Protein AF-A0A9X2G9Y7-F1 (afdb_monomer)

Structure (mmCIF, N/CA/C/O backbone):
data_AF-A0A9X2G9Y7-F1
#
_entry.id   AF-A0A9X2G9Y7-F1
#
loop_
_atom_site.group_PDB
_atom_site.id
_atom_site.type_symbol
_atom_site.label_atom_id
_atom_site.label_alt_id
_atom_site.label_comp_id
_atom_site.label_asym_id
_atom_site.label_entity_id
_atom_site.label_seq_id
_atom_site.pdbx_PDB_ins_code
_atom_site.Cartn_x
_atom_site.Cartn_y
_atom_site.Cartn_z
_atom_site.occupancy
_atom_site.B_iso_or_equiv
_atom_site.auth_seq_id
_atom_site.auth_comp_id
_atom_site.auth_asym_id
_atom_site.auth_atom_id
_atom_site.pdbx_PDB_model_num
ATOM 1 N N . MET A 1 1 ? -3.952 19.490 15.718 1.00 58.50 1 MET A N 1
ATOM 2 C CA . MET A 1 1 ? -3.736 18.087 16.147 1.00 58.50 1 MET A CA 1
ATOM 3 C C . MET A 1 1 ? -4.994 17.452 16.736 1.00 58.50 1 MET A C 1
ATOM 5 O O . MET A 1 1 ? -5.438 16.466 16.172 1.00 58.50 1 MET A O 1
ATOM 9 N N . VAL A 1 2 ? -5.623 18.028 17.770 1.00 70.81 2 VAL A N 1
ATOM 10 C CA . VAL A 1 2 ? -6.856 17.481 18.392 1.00 70.81 2 VAL A CA 1
ATOM 11 C C . VAL A 1 2 ? -8.003 17.280 17.388 1.00 70.81 2 VAL A C 1
ATOM 13 O O . VAL A 1 2 ? -8.649 16.240 17.398 1.00 70.81 2 VAL A O 1
ATOM 16 N N . ALA A 1 3 ? -8.192 18.218 16.454 1.00 78.06 3 ALA A N 1
ATOM 17 C CA . ALA A 1 3 ? -9.214 18.102 15.413 1.00 78.06 3 ALA A CA 1
ATOM 18 C C . ALA A 1 3 ? -9.043 16.857 14.520 1.00 78.06 3 ALA A C 1
ATOM 20 O O . ALA A 1 3 ? -10.031 16.218 14.193 1.00 78.06 3 ALA A O 1
ATOM 21 N N . PHE A 1 4 ? -7.811 16.463 14.171 1.00 78.38 4 PHE A N 1
ATOM 22 C CA . PHE A 1 4 ? -7.578 15.282 13.327 1.00 78.38 4 PHE A CA 1
ATOM 23 C C . PHE A 1 4 ? -7.923 13.977 14.053 1.00 78.38 4 PHE A C 1
ATOM 25 O O . PHE A 1 4 ? -8.549 13.101 13.463 1.00 78.38 4 PHE A O 1
ATOM 32 N N . ALA A 1 5 ? -7.577 13.869 15.339 1.00 84.50 5 ALA A N 1
ATOM 33 C CA . ALA A 1 5 ? -7.929 12.707 16.153 1.00 84.50 5 ALA A CA 1
ATOM 34 C C . ALA A 1 5 ? -9.441 12.632 16.417 1.00 84.50 5 ALA A C 1
ATOM 36 O O . ALA A 1 5 ? -10.030 11.562 16.302 1.00 84.50 5 ALA A O 1
ATOM 37 N N . LEU A 1 6 ? -10.081 13.770 16.712 1.00 92.12 6 LEU A N 1
ATOM 38 C CA . LEU A 1 6 ? -11.530 13.836 16.911 1.00 92.12 6 LEU A CA 1
ATOM 39 C C . LEU A 1 6 ? -12.294 13.477 15.641 1.00 92.12 6 LEU A C 1
ATOM 41 O O . LEU A 1 6 ? -13.214 12.670 15.704 1.00 92.12 6 LEU A O 1
ATOM 45 N N . VAL A 1 7 ? -11.905 14.034 14.491 1.00 93.81 7 VAL A N 1
ATOM 46 C CA . VAL A 1 7 ? -12.540 13.706 13.209 1.00 93.81 7 VAL A CA 1
ATOM 47 C C . VAL A 1 7 ? -12.388 12.217 12.916 1.00 93.81 7 VAL A C 1
ATOM 49 O O . VAL A 1 7 ? -13.385 11.574 12.607 1.00 93.81 7 VAL A O 1
ATOM 52 N N . ALA A 1 8 ? -11.194 11.640 13.083 1.00 89.75 8 ALA A N 1
ATOM 53 C CA . ALA A 1 8 ? -10.987 10.207 12.884 1.00 89.75 8 ALA A CA 1
ATOM 54 C C . ALA A 1 8 ? -11.838 9.353 13.840 1.00 89.75 8 ALA A C 1
ATOM 56 O O . ALA A 1 8 ? -12.471 8.401 13.395 1.00 89.75 8 ALA A O 1
ATOM 57 N N . ALA A 1 9 ? -11.915 9.712 15.125 1.00 91.56 9 ALA A N 1
ATOM 58 C CA . ALA A 1 9 ? -12.734 9.001 16.107 1.00 91.56 9 ALA A CA 1
ATOM 59 C C . ALA A 1 9 ? -14.235 9.090 15.788 1.00 91.56 9 ALA A C 1
ATOM 61 O O . ALA A 1 9 ? -14.939 8.084 15.849 1.00 91.56 9 ALA A O 1
ATOM 62 N N . VAL A 1 10 ? -14.722 10.271 15.400 1.00 94.38 10 VAL A N 1
ATOM 63 C CA . VAL A 1 10 ? -16.121 10.473 14.999 1.00 94.38 10 VAL A CA 1
ATOM 64 C C . VAL A 1 10 ? -16.431 9.679 13.735 1.00 94.38 10 VAL A C 1
ATOM 66 O O . VAL A 1 10 ? -17.408 8.939 13.716 1.00 94.38 10 VAL A O 1
ATOM 69 N N . VAL A 1 11 ? -15.586 9.770 12.704 1.00 96.00 11 VAL A N 1
ATOM 70 C CA . VAL A 1 11 ? -15.746 8.998 11.462 1.00 96.00 11 VAL A CA 1
ATOM 71 C C . VAL A 1 11 ? -15.711 7.498 11.747 1.00 96.00 11 VAL A C 1
ATOM 73 O O . VAL A 1 11 ? -16.542 6.765 11.214 1.00 96.00 11 VAL A O 1
ATOM 76 N N . TYR A 1 12 ? -14.815 7.045 12.628 1.00 94.25 12 TYR A N 1
ATOM 77 C CA . TYR A 1 12 ? -14.764 5.654 13.059 1.00 94.25 12 TYR A CA 1
ATOM 78 C C . TYR A 1 12 ? -16.095 5.235 13.678 1.00 94.25 12 TYR A C 1
ATOM 80 O O . TYR A 1 12 ? -16.731 4.326 13.159 1.00 94.25 12 TYR A O 1
ATOM 88 N N . VAL A 1 13 ? -16.583 5.933 14.706 1.00 93.00 13 VAL A N 1
ATOM 89 C CA . VAL A 1 13 ? -17.863 5.599 15.356 1.00 93.00 13 VAL A CA 1
ATOM 90 C C . VAL A 1 13 ? -19.042 5.657 14.374 1.00 93.00 13 VAL A C 1
ATOM 92 O O . VAL A 1 13 ? -19.894 4.770 14.395 1.00 93.00 13 VAL A O 1
ATOM 95 N N . LEU A 1 14 ? -19.077 6.639 13.469 1.00 95.38 14 LEU A N 1
ATOM 96 C CA . LEU A 1 14 ? -20.112 6.742 12.433 1.00 95.38 14 LEU A CA 1
ATOM 97 C C . LEU A 1 14 ? -20.048 5.596 11.412 1.00 95.38 14 LEU A C 1
ATOM 99 O O . LEU A 1 14 ? -21.082 5.151 10.922 1.00 95.38 14 LEU A O 1
ATOM 103 N N . SER A 1 15 ? -18.867 5.048 11.120 1.00 96.25 15 SER A N 1
ATOM 104 C CA . SER A 1 15 ? -18.767 3.856 10.264 1.00 96.25 15 SER A CA 1
ATOM 105 C C . SER A 1 15 ? -19.462 2.629 10.880 1.00 96.25 15 SER A C 1
ATOM 107 O O . SER A 1 15 ? -19.925 1.749 10.155 1.00 96.25 15 SER A O 1
ATOM 109 N N . TRP A 1 16 ? -19.641 2.611 12.208 1.00 95.56 16 TRP A N 1
ATOM 110 C CA . TRP A 1 16 ? -20.362 1.568 12.944 1.00 95.56 16 TRP A CA 1
ATOM 111 C C . TRP A 1 16 ? -21.870 1.815 13.051 1.00 95.56 16 TRP A C 1
ATOM 113 O O . TRP A 1 16 ? -22.575 0.986 13.631 1.00 95.56 16 TRP A O 1
ATOM 123 N N . THR A 1 17 ? -22.414 2.894 12.474 1.00 94.25 17 THR A N 1
ATOM 124 C CA . THR A 1 17 ? -23.858 3.183 12.532 1.00 94.25 17 THR A CA 1
ATOM 125 C C . THR A 1 17 ? -24.696 1.993 12.051 1.00 94.25 17 THR A C 1
ATOM 127 O O . THR A 1 17 ? -25.692 1.646 12.681 1.00 94.25 17 THR A O 1
ATOM 130 N N . GLY A 1 18 ? -24.256 1.284 11.008 1.00 93.75 18 GLY A N 1
ATOM 131 C CA . GLY A 1 18 ? -24.943 0.083 10.525 1.00 93.75 18 GLY A CA 1
ATOM 132 C C . GLY A 1 18 ? -25.004 -1.075 11.533 1.00 93.75 18 GLY A C 1
ATOM 133 O O . GLY A 1 18 ? -25.962 -1.843 11.485 1.00 93.75 18 GLY A O 1
ATOM 134 N N . TRP A 1 19 ? -24.021 -1.199 12.432 1.00 95.56 19 TRP A N 1
ATOM 135 C CA . TRP A 1 19 ? -23.998 -2.190 13.518 1.00 95.56 19 TRP A CA 1
ATOM 136 C C . TRP A 1 19 ? -24.850 -1.727 14.709 1.00 95.56 19 TRP A C 1
ATOM 138 O O . TRP A 1 19 ? -25.578 -2.521 15.300 1.00 95.56 19 TRP A O 1
ATOM 148 N N . PHE A 1 20 ? -24.830 -0.426 15.026 1.00 93.56 20 PHE A N 1
ATOM 149 C CA . PHE A 1 20 ? -25.661 0.146 16.093 1.00 93.56 20 PHE A CA 1
ATOM 150 C C . PHE A 1 20 ? -27.161 0.137 15.777 1.00 93.56 20 PHE A C 1
ATOM 152 O O . PHE A 1 20 ? -27.957 0.106 16.712 1.00 93.56 20 PHE A O 1
ATOM 159 N N . LEU A 1 21 ? -27.549 0.159 14.497 1.00 91.62 21 LEU A N 1
ATOM 160 C CA . LEU A 1 21 ? -28.951 0.210 14.059 1.00 91.62 21 LEU A CA 1
ATOM 161 C C . LEU A 1 21 ? -29.570 -1.156 13.724 1.00 91.62 21 LEU A C 1
ATOM 163 O O . LEU A 1 21 ? -30.767 -1.214 13.453 1.00 91.62 21 LEU A O 1
ATOM 167 N N . ARG A 1 22 ? -28.790 -2.244 13.705 1.00 91.69 22 ARG A N 1
ATOM 168 C CA . ARG A 1 22 ? -29.270 -3.572 13.289 1.00 91.69 22 ARG A CA 1
ATOM 169 C C . ARG A 1 22 ? -29.070 -4.623 14.372 1.00 91.69 22 ARG A C 1
ATOM 171 O O . ARG A 1 22 ? -28.066 -4.618 15.079 1.00 91.69 22 ARG A O 1
ATOM 178 N N . ALA A 1 23 ? -30.022 -5.551 14.456 1.00 93.38 23 ALA A N 1
ATOM 179 C CA . ALA A 1 23 ? -29.979 -6.658 15.406 1.00 93.38 23 ALA A CA 1
ATOM 180 C C . ALA A 1 23 ? -28.938 -7.726 15.035 1.00 93.38 23 ALA A C 1
ATOM 182 O O . ALA A 1 23 ? -28.358 -8.347 15.916 1.00 93.38 23 ALA A O 1
ATOM 183 N N . GLU A 1 24 ? -28.660 -7.886 13.741 1.00 92.38 24 GLU A N 1
ATOM 184 C CA . GLU A 1 24 ? -27.854 -8.985 13.186 1.00 92.38 24 GLU A CA 1
ATOM 185 C C . GLU A 1 24 ? -26.337 -8.746 13.233 1.00 92.38 24 GLU A C 1
ATOM 187 O O . GLU A 1 24 ? -25.554 -9.503 12.663 1.00 92.38 24 GLU A O 1
ATOM 192 N N . GLY A 1 25 ? -25.893 -7.669 13.884 1.00 91.50 25 GLY A N 1
ATOM 193 C CA . GLY A 1 25 ? -24.469 -7.401 14.038 1.00 91.50 25 GLY A CA 1
ATOM 194 C C . GLY A 1 25 ? -23.767 -8.529 14.800 1.00 91.50 25 GLY A C 1
ATOM 195 O O . GLY A 1 25 ? -24.262 -9.014 15.814 1.00 91.50 25 GLY A O 1
ATOM 196 N N . TRP A 1 26 ? -22.569 -8.916 14.361 1.00 93.38 26 TRP A N 1
ATOM 197 C CA . TRP A 1 26 ? -21.747 -9.850 15.131 1.00 93.38 26 TRP A CA 1
ATOM 198 C C . TRP A 1 26 ? -21.497 -9.321 16.551 1.00 93.38 26 TRP A C 1
ATOM 200 O O . TRP A 1 26 ? -21.216 -8.132 16.730 1.00 93.38 26 TRP A O 1
ATOM 210 N N . GLY A 1 27 ? -21.615 -10.190 17.560 1.00 92.19 27 GLY A N 1
ATOM 211 C CA . GLY A 1 27 ? -21.441 -9.823 18.971 1.00 92.19 27 GLY A CA 1
ATOM 212 C C . GLY A 1 27 ? -22.492 -8.841 19.508 1.00 92.19 27 GLY A C 1
ATOM 213 O O . GLY A 1 27 ? -22.285 -8.235 20.562 1.00 92.19 27 GLY A O 1
ATOM 214 N N . ARG A 1 28 ? -23.604 -8.638 18.788 1.00 92.75 28 ARG A N 1
ATOM 215 C CA . ARG A 1 28 ? -24.661 -7.701 19.168 1.00 92.75 28 ARG A CA 1
ATOM 216 C C . ARG A 1 28 ? -25.657 -8.358 20.122 1.00 92.75 28 ARG A C 1
ATOM 218 O O . ARG A 1 28 ? -26.347 -9.303 19.771 1.00 92.75 28 ARG A O 1
ATOM 225 N N . ASN A 1 29 ? -25.822 -7.769 21.303 1.00 92.25 29 ASN A N 1
ATOM 226 C CA . ASN A 1 29 ? -26.848 -8.178 22.268 1.00 92.25 29 ASN A CA 1
ATOM 227 C C . ASN A 1 29 ? -28.138 -7.357 22.090 1.00 92.25 29 ASN A C 1
ATOM 229 O O . ASN A 1 29 ? -28.545 -6.632 22.996 1.00 92.25 29 ASN A O 1
ATOM 233 N N . TRP A 1 30 ? -28.754 -7.401 20.903 1.00 92.81 30 TRP A N 1
ATOM 234 C CA . TRP A 1 30 ? -29.862 -6.497 20.552 1.00 92.81 30 TRP A CA 1
ATOM 235 C C . TRP A 1 30 ? -31.092 -6.651 21.451 1.00 92.81 30 TRP A C 1
ATOM 237 O O . TRP A 1 30 ? -31.631 -5.662 21.953 1.00 92.81 30 TRP A O 1
ATOM 247 N N . GLU A 1 31 ? -31.515 -7.895 21.678 1.00 93.31 31 GLU A N 1
ATOM 248 C CA . GLU A 1 31 ? -32.668 -8.201 22.526 1.00 93.31 31 GLU A CA 1
ATOM 249 C C . GLU A 1 31 ? -32.465 -7.649 23.931 1.00 93.31 31 GLU A C 1
ATOM 251 O O . GLU A 1 31 ? -33.337 -6.962 24.445 1.00 93.31 31 GLU A O 1
ATOM 256 N N . ARG A 1 32 ? -31.279 -7.855 24.517 1.00 93.56 32 ARG A N 1
ATOM 257 C CA . ARG A 1 32 ? -30.926 -7.270 25.811 1.00 93.56 32 ARG A CA 1
ATOM 258 C C . ARG A 1 32 ? -30.984 -5.750 25.750 1.00 93.56 32 ARG A C 1
ATOM 260 O O . ARG A 1 32 ? -31.717 -5.147 26.523 1.00 93.56 32 ARG A O 1
ATOM 267 N N . ALA A 1 33 ? -30.264 -5.127 24.820 1.00 93.25 33 ALA A N 1
ATOM 268 C CA . ALA A 1 33 ? -30.151 -3.673 24.740 1.00 93.25 33 ALA A CA 1
ATOM 269 C C . ALA A 1 33 ? -31.513 -2.959 24.623 1.00 93.25 33 ALA A C 1
ATOM 271 O O . ALA A 1 33 ? -31.655 -1.832 25.089 1.00 93.25 33 ALA A O 1
ATOM 272 N N . THR A 1 34 ? -32.530 -3.600 24.048 1.00 94.00 34 THR A N 1
ATOM 273 C CA . THR A 1 34 ? -33.864 -3.006 23.854 1.00 94.00 34 THR A CA 1
ATOM 274 C C . THR A 1 34 ? -34.844 -3.224 25.019 1.00 94.00 34 THR A C 1
ATOM 276 O O . THR A 1 34 ? -35.941 -2.671 24.992 1.00 94.00 34 THR A O 1
ATOM 279 N N . GLN A 1 35 ? -34.454 -3.939 26.083 1.00 95.19 35 GLN A N 1
ATOM 280 C CA . GLN A 1 35 ? -35.353 -4.313 27.191 1.00 95.19 35 GLN A CA 1
ATOM 281 C C . GLN A 1 35 ? -35.720 -3.184 28.166 1.00 95.19 35 GLN A C 1
ATOM 283 O O . GLN A 1 35 ? -36.765 -3.265 28.805 1.00 95.19 35 GLN A O 1
ATOM 288 N N . ALA A 1 36 ? -34.879 -2.157 28.334 1.00 88.94 36 ALA A N 1
ATOM 289 C CA . ALA A 1 36 ? -35.029 -1.189 29.434 1.00 88.94 36 ALA A CA 1
ATOM 290 C C . ALA A 1 36 ? -34.882 0.281 28.998 1.00 88.94 36 ALA A C 1
ATOM 292 O O . ALA A 1 36 ? -34.298 1.112 29.697 1.00 88.94 36 ALA A O 1
ATOM 293 N N . GLY A 1 37 ? -35.442 0.609 27.830 1.00 92.88 37 GLY A N 1
ATOM 294 C CA . GLY A 1 37 ? -35.547 1.979 27.326 1.00 92.88 37 GLY A CA 1
ATOM 295 C C . GLY A 1 37 ? -34.245 2.571 26.755 1.00 92.88 37 GLY A C 1
ATOM 296 O O . GLY A 1 37 ? -33.212 1.898 26.695 1.00 92.88 37 GLY A O 1
ATOM 297 N N . PRO A 1 38 ? -34.271 3.848 26.318 1.00 92.69 38 PRO A N 1
ATOM 298 C CA . PRO A 1 38 ? -33.195 4.434 25.510 1.00 92.69 38 PRO A CA 1
ATOM 299 C C . PRO A 1 38 ? -31.833 4.530 26.214 1.00 92.69 38 PRO A C 1
ATOM 301 O O . PRO A 1 38 ? -30.799 4.303 25.592 1.00 92.69 38 PRO A O 1
ATOM 304 N N . GLY A 1 39 ? -31.809 4.841 27.515 1.00 93.44 39 GLY A N 1
ATOM 305 C CA . GLY A 1 39 ? -30.557 4.943 28.275 1.00 93.44 39 GLY A CA 1
ATOM 306 C C . GLY A 1 39 ? -29.843 3.595 28.409 1.00 93.44 39 GLY A C 1
ATOM 307 O O . GLY A 1 39 ? -28.636 3.501 28.181 1.00 93.44 39 GLY A O 1
ATOM 308 N N . PHE A 1 40 ? -30.598 2.533 28.708 1.00 94.62 40 PHE A N 1
ATOM 309 C CA . PHE A 1 40 ? -30.057 1.177 28.776 1.00 94.62 40 PHE A CA 1
ATOM 310 C C . PHE A 1 40 ? -29.569 0.692 27.411 1.00 94.62 40 PHE A C 1
ATOM 312 O O . PHE A 1 40 ? -28.489 0.105 27.324 1.00 94.62 40 PHE A O 1
ATOM 319 N N . PHE A 1 41 ? -30.313 1.015 26.348 1.00 94.06 41 PHE A N 1
ATOM 320 C CA . PHE A 1 41 ? -29.910 0.712 24.980 1.00 94.06 41 PHE A CA 1
ATOM 321 C C . PHE A 1 41 ? -28.523 1.261 24.661 1.00 94.06 41 PHE A C 1
ATOM 323 O O . PHE A 1 41 ? -27.681 0.512 24.168 1.00 94.06 41 PHE A O 1
ATOM 330 N N . VAL A 1 42 ? -28.249 2.528 24.980 1.00 93.62 42 VAL A N 1
ATOM 331 C CA . VAL A 1 42 ? -26.934 3.134 24.720 1.00 93.62 42 VAL A CA 1
ATOM 332 C C . VAL A 1 42 ? -25.835 2.411 25.499 1.00 93.62 42 VAL A C 1
ATOM 334 O O . VAL A 1 42 ? -24.834 2.005 24.909 1.00 93.62 42 VAL A O 1
ATOM 337 N N . VAL A 1 43 ? -26.023 2.195 26.803 1.00 94.88 43 VAL A N 1
ATOM 338 C CA . VAL A 1 43 ? -24.994 1.586 27.663 1.00 94.88 43 VAL A CA 1
ATOM 339 C C . VAL A 1 43 ? -24.683 0.144 27.252 1.00 94.88 43 VAL A C 1
ATOM 341 O O . VAL A 1 43 ? -23.512 -0.217 27.122 1.00 94.88 43 VAL A O 1
ATOM 344 N N . ASP A 1 44 ? -25.700 -0.689 27.020 1.00 95.19 44 ASP A N 1
ATOM 345 C CA . ASP A 1 44 ? -25.481 -2.093 26.653 1.00 95.19 44 ASP A CA 1
ATOM 346 C C . ASP A 1 44 ? -24.947 -2.241 25.216 1.00 95.19 44 ASP A C 1
ATOM 348 O O . ASP A 1 44 ? -24.103 -3.100 24.938 1.00 95.19 44 ASP A O 1
ATOM 352 N N . SER A 1 45 ? -25.346 -1.341 24.308 1.00 95.00 45 SER A N 1
ATOM 353 C CA . SER A 1 45 ? -24.779 -1.277 22.953 1.00 95.00 45 SER A CA 1
ATOM 354 C C . SER A 1 45 ? -23.303 -0.884 22.971 1.00 95.00 45 SER A C 1
ATOM 356 O O . SER A 1 45 ? -22.507 -1.507 22.275 1.00 95.00 45 SER A O 1
ATOM 358 N N . LEU A 1 46 ? -22.904 0.085 23.802 1.00 94.75 46 LEU A N 1
ATOM 359 C CA . LEU A 1 46 ? -21.491 0.439 23.977 1.00 94.75 46 LEU A CA 1
ATOM 360 C C . LEU A 1 46 ? -20.690 -0.709 24.599 1.00 94.75 46 LEU A C 1
ATOM 362 O O . LEU A 1 46 ? -19.585 -0.994 24.144 1.00 94.75 46 LEU A O 1
ATOM 366 N N . ARG A 1 47 ? -21.245 -1.410 25.596 1.00 95.62 47 ARG A N 1
ATOM 367 C CA . ARG A 1 47 ? -20.593 -2.581 26.206 1.00 95.62 47 ARG A CA 1
ATOM 368 C C . ARG A 1 47 ? -20.348 -3.689 25.181 1.00 95.62 47 ARG A C 1
ATOM 370 O O . ARG A 1 47 ? -19.235 -4.202 25.103 1.00 95.62 47 ARG A O 1
ATOM 377 N N . SER A 1 48 ? -21.374 -4.059 24.415 1.00 95.94 48 SER A N 1
ATOM 378 C CA . SER A 1 48 ? -21.250 -5.090 23.374 1.00 95.94 48 SER A CA 1
ATOM 379 C C . SER A 1 48 ? -20.301 -4.656 22.255 1.00 95.94 48 SER A C 1
ATOM 381 O O . SER A 1 48 ? -19.493 -5.463 21.801 1.00 95.94 48 SER A O 1
ATOM 383 N N . TRP A 1 49 ? -20.307 -3.373 21.883 1.00 95.94 49 TRP A N 1
ATOM 384 C CA . TRP A 1 49 ? -19.366 -2.830 20.905 1.00 95.94 49 TRP A CA 1
ATOM 385 C C . TRP A 1 49 ? -17.917 -2.913 21.392 1.00 95.94 49 TRP A C 1
ATOM 387 O O . TRP A 1 49 ? -17.069 -3.423 20.668 1.00 95.94 49 TRP A O 1
ATOM 397 N N . LEU A 1 50 ? -17.627 -2.491 22.628 1.00 96.19 50 LEU A N 1
ATOM 398 C CA . LEU A 1 50 ? -16.285 -2.588 23.219 1.00 96.19 50 LEU A CA 1
ATOM 399 C C . LEU A 1 50 ? -15.815 -4.040 23.359 1.00 96.19 50 LEU A C 1
ATOM 401 O O . LEU A 1 50 ? -14.657 -4.335 23.073 1.00 96.19 50 LEU A O 1
ATOM 405 N N . ALA A 1 51 ? -16.709 -4.954 23.747 1.00 96.69 51 ALA A N 1
ATOM 406 C CA . ALA A 1 51 ? -16.400 -6.381 23.776 1.00 96.69 51 ALA A CA 1
ATOM 407 C C . ALA A 1 51 ? -16.050 -6.906 22.376 1.00 96.69 51 ALA A C 1
ATOM 409 O O . ALA A 1 51 ? -15.105 -7.680 22.231 1.00 96.69 51 ALA A O 1
ATOM 410 N N . TYR A 1 52 ? -16.756 -6.446 21.339 1.00 96.31 52 TYR A N 1
ATOM 411 C CA . TYR A 1 52 ? -16.418 -6.786 19.963 1.00 96.31 52 TYR A CA 1
ATOM 412 C C . TYR A 1 52 ? -15.064 -6.186 19.543 1.00 96.31 52 TYR A C 1
ATOM 414 O O . TYR A 1 52 ? -14.235 -6.905 18.993 1.00 96.31 52 TYR A O 1
ATOM 422 N N . GLN A 1 53 ? -14.765 -4.925 19.879 1.00 96.19 53 GLN A N 1
ATOM 423 C CA . GLN A 1 53 ? -13.438 -4.336 19.624 1.00 96.19 53 GLN A CA 1
ATOM 424 C C . GLN A 1 53 ? -12.313 -5.152 20.280 1.00 96.19 53 GLN A C 1
ATOM 426 O O . GLN A 1 53 ? -11.283 -5.394 19.653 1.00 96.19 53 GLN A O 1
ATOM 431 N N . ALA A 1 54 ? -12.520 -5.624 21.513 1.00 96.69 54 ALA A N 1
ATOM 432 C CA . ALA A 1 54 ? -11.556 -6.472 22.210 1.00 96.69 54 ALA A CA 1
ATOM 433 C C . ALA A 1 54 ? -11.360 -7.829 21.513 1.00 96.69 54 ALA A C 1
ATOM 435 O O . ALA A 1 54 ? -10.229 -8.298 21.410 1.00 96.69 54 ALA A O 1
ATOM 436 N N . GLN A 1 55 ? -12.429 -8.435 20.983 1.00 96.00 55 GLN A N 1
ATOM 437 C CA . GLN A 1 55 ? -12.329 -9.660 20.178 1.00 96.00 55 GLN A CA 1
ATOM 438 C C . GLN A 1 55 ? -11.552 -9.422 18.878 1.00 96.00 55 GLN A C 1
ATOM 440 O O . GLN A 1 55 ? -10.677 -10.216 18.540 1.00 96.00 55 GLN A O 1
ATOM 445 N N . VAL 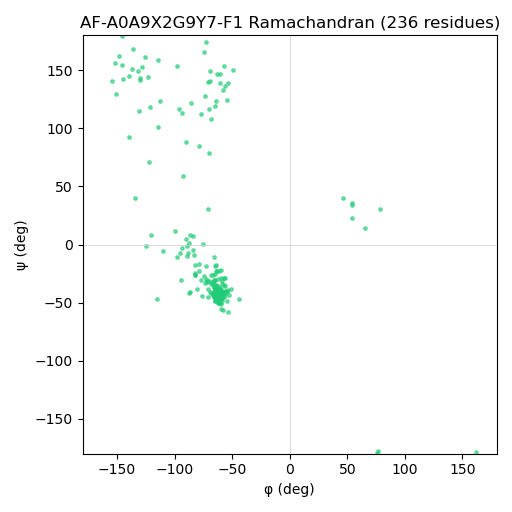A 1 56 ? -11.834 -8.319 18.174 1.00 95.50 56 VAL A N 1
ATOM 446 C CA . VAL A 1 56 ? -11.108 -7.935 16.952 1.00 95.50 56 VAL A CA 1
ATOM 447 C C . VAL A 1 56 ? -9.625 -7.757 17.257 1.00 95.50 56 VAL A C 1
ATOM 449 O O . VAL A 1 56 ? -8.797 -8.320 16.544 1.00 95.50 56 VAL A O 1
ATOM 452 N N . LEU A 1 57 ? -9.286 -7.017 18.316 1.00 94.19 57 LEU A N 1
ATOM 453 C CA . LEU A 1 57 ? -7.899 -6.824 18.729 1.00 94.19 57 LEU A CA 1
ATOM 454 C C . LEU A 1 57 ? -7.232 -8.164 19.056 1.00 94.19 57 LEU A C 1
ATOM 456 O O . LEU A 1 57 ? -6.188 -8.454 18.483 1.00 94.19 57 LEU A O 1
ATOM 460 N N . GLY A 1 58 ? -7.865 -8.988 19.896 1.00 94.44 58 GLY A N 1
ATOM 461 C CA . GLY A 1 58 ? -7.335 -10.289 20.307 1.00 94.44 58 GLY A CA 1
ATOM 462 C C . GLY A 1 58 ? -7.062 -11.227 19.131 1.00 94.44 58 GLY A C 1
ATOM 463 O O . GLY A 1 58 ? -6.013 -11.862 19.092 1.00 94.44 58 GLY A O 1
ATOM 464 N N . PHE A 1 59 ? -7.956 -11.259 18.136 1.00 93.88 59 PHE A N 1
ATOM 465 C CA . PHE A 1 59 ? -7.722 -12.006 16.900 1.00 93.88 59 PHE A CA 1
ATOM 466 C C . PHE A 1 59 ? -6.504 -11.474 16.135 1.00 93.88 59 PHE A C 1
ATOM 468 O O . PHE A 1 59 ? -5.634 -12.249 15.758 1.00 93.88 59 PHE A O 1
ATOM 475 N N . HIS A 1 60 ? -6.410 -10.157 15.918 1.00 90.88 60 HIS A N 1
ATOM 476 C CA . HIS A 1 60 ? -5.336 -9.576 15.103 1.00 90.88 60 HIS A CA 1
ATOM 477 C C . HIS A 1 60 ? -3.960 -9.652 15.770 1.00 90.88 60 HIS A C 1
ATOM 479 O O . HIS A 1 60 ? -2.963 -9.771 15.058 1.00 90.88 60 HIS A O 1
ATOM 485 N N . THR A 1 61 ? -3.896 -9.586 17.101 1.00 88.81 61 THR A N 1
ATOM 486 C CA . THR A 1 61 ? -2.648 -9.762 17.859 1.00 88.81 61 THR A CA 1
ATOM 487 C C . THR A 1 61 ? -2.253 -11.229 18.010 1.00 88.81 61 THR A C 1
ATOM 489 O O . THR A 1 61 ? -1.086 -11.509 18.229 1.00 88.81 61 THR A O 1
ATOM 492 N N . GLY A 1 62 ? -3.207 -12.160 17.905 1.00 90.25 62 GLY A N 1
ATOM 493 C CA . GLY A 1 62 ? -2.966 -13.604 18.000 1.00 90.25 62 GLY A CA 1
ATOM 494 C C . GLY A 1 62 ? -2.894 -14.329 16.653 1.00 90.25 62 GLY A C 1
ATOM 495 O O . GLY A 1 62 ? -2.978 -15.551 16.630 1.00 90.25 62 GLY A O 1
ATOM 496 N N . LEU A 1 63 ? -2.817 -13.607 15.529 1.00 93.75 63 LEU A N 1
ATOM 497 C CA . LEU A 1 63 ? -2.795 -14.207 14.193 1.00 93.75 63 LEU A CA 1
ATOM 498 C C . LEU A 1 63 ? -1.356 -14.505 13.747 1.00 93.75 63 LEU A C 1
ATOM 500 O O . LEU A 1 63 ? -0.732 -13.689 13.069 1.00 93.75 63 LEU A O 1
ATOM 504 N N . ASP A 1 64 ? -0.862 -15.688 14.092 1.00 94.50 64 ASP A N 1
ATOM 505 C CA . ASP A 1 64 ? 0.500 -16.172 13.809 1.00 94.50 64 ASP A CA 1
ATOM 506 C C . ASP A 1 64 ? 0.528 -17.466 12.968 1.00 94.50 64 ASP A C 1
ATOM 508 O O . ASP A 1 64 ? 1.576 -18.077 12.759 1.00 94.50 64 ASP A O 1
ATOM 512 N N . THR A 1 65 ? -0.632 -17.900 12.463 1.00 95.06 65 THR A N 1
ATOM 513 C CA . THR A 1 65 ? -0.753 -19.122 11.660 1.00 95.06 65 THR A CA 1
ATOM 514 C C . THR A 1 65 ? 0.004 -18.978 10.334 1.00 95.06 65 THR A C 1
ATOM 516 O O . THR A 1 65 ? -0.364 -18.108 9.535 1.00 95.06 65 THR A O 1
ATOM 519 N N . PRO A 1 66 ? 1.014 -19.821 10.046 1.00 94.25 66 PRO A N 1
ATOM 520 C CA . PRO A 1 66 ? 1.793 -19.724 8.816 1.00 94.25 66 PRO A CA 1
ATOM 521 C C . PRO A 1 66 ? 0.939 -19.891 7.557 1.00 94.25 66 PRO A C 1
ATOM 523 O O . PRO A 1 66 ? -0.019 -20.664 7.536 1.00 94.25 66 PRO A O 1
ATOM 526 N N . HIS A 1 67 ? 1.322 -19.197 6.486 1.00 94.19 67 HIS A N 1
ATOM 527 C CA . HIS A 1 67 ? 0.665 -19.302 5.186 1.00 94.19 67 HIS A CA 1
ATOM 528 C C . HIS A 1 67 ? 1.686 -19.173 4.058 1.00 94.19 67 HIS A C 1
ATOM 530 O O . HIS A 1 67 ? 2.588 -18.341 4.135 1.00 94.19 67 HIS A O 1
ATOM 536 N N . ASP A 1 68 ? 1.512 -19.932 2.975 1.00 92.69 68 ASP A N 1
ATOM 537 C CA . ASP A 1 68 ? 2.490 -19.984 1.884 1.00 92.69 68 ASP A CA 1
ATOM 538 C C . ASP A 1 68 ? 2.772 -18.596 1.297 1.00 92.69 68 ASP A C 1
ATOM 540 O O . ASP A 1 68 ? 3.921 -18.224 1.095 1.00 92.69 68 ASP A O 1
ATOM 544 N N . TYR A 1 69 ? 1.748 -17.766 1.110 1.00 95.00 69 TYR A N 1
ATOM 545 C CA . TYR A 1 69 ? 1.902 -16.403 0.581 1.00 95.00 69 TYR A CA 1
ATOM 546 C C . TYR A 1 69 ? 2.198 -15.314 1.629 1.00 95.00 69 TYR A C 1
ATOM 548 O O . TYR A 1 69 ? 2.168 -14.131 1.282 1.00 95.00 69 TYR A O 1
ATOM 556 N N . MET A 1 70 ? 2.463 -15.668 2.895 1.00 95.94 70 MET A N 1
ATOM 557 C CA . MET A 1 70 ? 2.812 -14.665 3.911 1.00 95.94 70 MET A CA 1
ATOM 558 C C . MET A 1 70 ? 4.127 -13.959 3.555 1.00 95.94 70 MET A C 1
ATOM 560 O O . MET A 1 70 ? 5.018 -14.564 2.956 1.00 95.94 70 MET A O 1
ATOM 564 N N . SER A 1 71 ? 4.252 -12.678 3.897 1.00 96.81 71 SER A N 1
ATOM 565 C CA . SER A 1 71 ? 5.452 -11.885 3.625 1.00 96.81 71 SER A CA 1
ATOM 566 C C . SER A 1 71 ? 5.673 -10.765 4.633 1.00 96.81 71 SER A C 1
ATOM 568 O O . SER A 1 71 ? 4.738 -10.253 5.246 1.00 96.81 71 SER A O 1
ATOM 570 N 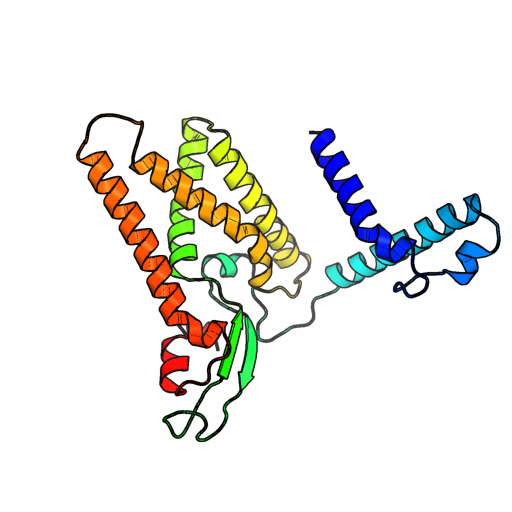N . GLU A 1 72 ? 6.931 -10.352 4.748 1.00 97.06 72 GLU A N 1
ATOM 571 C CA . GLU A 1 72 ? 7.418 -9.453 5.794 1.00 97.06 72 GLU A CA 1
ATOM 572 C C . GLU A 1 72 ? 7.520 -7.991 5.341 1.00 97.06 72 GLU A C 1
ATOM 574 O O . GLU A 1 72 ? 7.775 -7.719 4.162 1.00 97.06 72 GLU A O 1
ATOM 579 N N . PRO A 1 73 ? 7.424 -7.012 6.259 1.00 97.62 73 PRO A N 1
ATOM 580 C CA . PRO A 1 73 ? 7.385 -5.597 5.904 1.00 97.62 73 PRO A CA 1
ATOM 581 C C . PRO A 1 73 ? 8.601 -5.090 5.128 1.00 97.62 73 PRO A C 1
ATOM 583 O O . PRO A 1 73 ? 8.449 -4.219 4.272 1.00 97.62 73 PRO A O 1
ATOM 586 N N . TRP A 1 74 ? 9.798 -5.636 5.350 1.00 97.25 74 TRP A N 1
ATOM 587 C CA . TRP A 1 74 ? 10.992 -5.283 4.567 1.00 97.25 74 TRP A CA 1
ATOM 588 C C . TRP A 1 74 ? 10.984 -5.856 3.142 1.00 97.25 74 TRP A C 1
ATOM 590 O O . TRP A 1 74 ? 11.702 -5.348 2.284 1.00 97.25 74 TRP A O 1
ATOM 600 N N . GLN A 1 75 ? 10.171 -6.877 2.866 1.00 97.38 75 GLN A N 1
ATOM 601 C CA . GLN A 1 75 ? 10.020 -7.482 1.538 1.00 97.38 75 GLN A CA 1
ATOM 602 C C . GLN A 1 75 ? 9.047 -6.699 0.653 1.00 97.38 75 GLN A C 1
ATOM 604 O O . GLN A 1 75 ? 9.131 -6.754 -0.580 1.00 97.38 75 GLN A O 1
ATOM 609 N N . TRP A 1 76 ? 8.108 -5.978 1.271 1.00 97.94 76 TRP A N 1
ATOM 610 C CA . TRP A 1 76 ? 6.995 -5.360 0.561 1.00 97.94 76 TRP A CA 1
ATOM 611 C C . TRP A 1 76 ? 7.409 -4.296 -0.460 1.00 97.94 76 TRP A C 1
ATOM 613 O O . TRP A 1 76 ? 6.946 -4.400 -1.595 1.00 97.94 76 TRP A O 1
ATOM 623 N N . PRO A 1 77 ? 8.305 -3.328 -0.161 1.00 96.69 77 PRO A N 1
ATOM 624 C CA . PRO A 1 77 ? 8.684 -2.300 -1.135 1.00 96.69 77 PRO A CA 1
ATOM 625 C C . PRO A 1 77 ? 9.335 -2.857 -2.405 1.00 96.69 77 PRO A C 1
ATOM 627 O O . PRO A 1 77 ? 9.318 -2.212 -3.451 1.00 96.69 77 PRO A O 1
ATOM 630 N N . PHE A 1 78 ? 9.904 -4.059 -2.310 1.00 96.62 78 PHE A N 1
ATOM 631 C CA . PHE A 1 78 ? 10.568 -4.743 -3.413 1.00 96.62 78 PHE A CA 1
ATOM 632 C C . PHE A 1 78 ? 9.643 -5.697 -4.168 1.00 96.62 78 PHE A C 1
ATOM 634 O O . PHE A 1 78 ? 10.069 -6.282 -5.164 1.00 96.62 78 PHE A O 1
ATOM 641 N N . LEU A 1 79 ? 8.389 -5.842 -3.722 1.00 97.12 79 LEU A N 1
ATOM 642 C CA . LEU A 1 79 ? 7.421 -6.805 -4.246 1.00 97.12 79 LEU A CA 1
ATOM 643 C C . LEU A 1 79 ? 7.965 -8.238 -4.236 1.00 97.12 79 LEU A C 1
ATOM 645 O O . LEU A 1 79 ? 7.711 -9.009 -5.156 1.00 97.12 79 LEU A O 1
ATOM 649 N N . GLN A 1 80 ? 8.751 -8.603 -3.222 1.00 96.62 80 GLN A N 1
ATOM 650 C CA . GLN A 1 80 ? 9.483 -9.870 -3.246 1.00 96.62 80 GLN A CA 1
ATOM 651 C C . GLN A 1 80 ? 8.550 -11.088 -3.190 1.00 96.62 80 GLN A C 1
ATOM 653 O O . GLN A 1 80 ? 8.846 -12.113 -3.800 1.00 96.62 80 GLN A O 1
ATOM 658 N N . ARG A 1 81 ? 7.421 -10.980 -2.483 1.00 95.88 81 ARG A N 1
ATOM 659 C CA . ARG A 1 81 ? 6.448 -12.067 -2.328 1.00 95.88 81 ARG A CA 1
ATOM 660 C C . ARG A 1 81 ? 5.010 -11.526 -2.413 1.00 95.88 81 ARG A C 1
ATOM 662 O O . ARG A 1 81 ? 4.492 -11.027 -1.409 1.00 95.88 81 ARG A O 1
ATOM 669 N N . PRO A 1 82 ? 4.406 -11.527 -3.616 1.00 96.00 82 PRO A N 1
ATOM 670 C CA . PRO A 1 82 ? 3.005 -11.181 -3.826 1.00 96.00 82 PRO A CA 1
ATOM 671 C C . PRO A 1 82 ? 2.071 -12.280 -3.317 1.00 96.00 82 PRO A C 1
ATOM 673 O O . PRO A 1 82 ? 2.524 -13.344 -2.906 1.00 96.00 82 PRO A O 1
ATOM 676 N N . VAL A 1 83 ? 0.765 -12.017 -3.352 1.00 96.56 83 VAL A N 1
ATOM 677 C CA . VAL A 1 83 ? -0.257 -12.961 -2.877 1.00 96.56 83 VAL A CA 1
ATOM 678 C C . VAL A 1 83 ? -1.081 -13.469 -4.047 1.00 96.56 83 VAL A C 1
ATOM 680 O O . VAL A 1 83 ? -1.690 -12.665 -4.747 1.00 96.56 83 VAL A O 1
ATOM 683 N N . ALA A 1 84 ? -1.157 -14.781 -4.259 1.00 95.44 84 ALA A N 1
ATOM 684 C CA . ALA A 1 84 ? -2.132 -15.333 -5.196 1.00 95.44 84 ALA A CA 1
ATOM 685 C C . ALA A 1 84 ? -3.522 -15.340 -4.543 1.00 95.44 84 ALA A C 1
ATOM 687 O O . ALA A 1 84 ? -3.763 -16.073 -3.587 1.00 95.44 84 ALA A O 1
ATOM 688 N N . PHE A 1 85 ? -4.442 -14.521 -5.053 1.00 95.56 85 PHE A N 1
ATOM 689 C CA . PHE A 1 85 ? -5.848 -14.546 -4.636 1.00 95.56 85 PHE A CA 1
ATOM 690 C C . PHE A 1 85 ? -6.637 -15.636 -5.360 1.00 95.56 85 PHE A C 1
ATOM 692 O O . PHE A 1 85 ? -7.635 -16.130 -4.844 1.00 95.56 85 PHE A O 1
ATOM 699 N N . HIS A 1 86 ? -6.191 -16.007 -6.558 1.00 96.31 86 HIS A N 1
ATOM 700 C CA . HIS A 1 86 ? -6.788 -17.064 -7.359 1.00 96.31 86 HIS A CA 1
ATOM 701 C C . HIS A 1 86 ? -5.736 -17.656 -8.295 1.00 96.31 86 HIS A C 1
ATOM 703 O O . HIS A 1 86 ? -4.939 -16.906 -8.864 1.00 96.31 86 HIS A O 1
ATOM 709 N N . TYR A 1 87 ? -5.755 -18.977 -8.472 1.00 96.31 87 TYR A N 1
ATOM 710 C CA . TYR A 1 87 ? -4.965 -19.674 -9.480 1.00 96.31 87 TYR A CA 1
ATOM 711 C C . TYR A 1 87 ? -5.678 -20.951 -9.931 1.00 96.31 87 TYR A C 1
ATOM 713 O O . TYR A 1 87 ? -6.046 -21.787 -9.108 1.00 96.31 87 TYR A O 1
ATOM 721 N N . GLU A 1 88 ? -5.810 -21.121 -11.241 1.00 96.12 88 GLU A N 1
ATOM 722 C CA . GLU A 1 88 ? -6.290 -22.334 -11.897 1.00 96.12 88 GLU A CA 1
ATOM 723 C C . GLU A 1 88 ? -5.414 -22.650 -13.117 1.00 96.12 88 GLU A C 1
ATOM 725 O O . GLU A 1 88 ? -4.879 -21.749 -13.769 1.00 96.12 88 GLU A O 1
ATOM 730 N N . SER A 1 89 ? -5.312 -23.937 -13.461 1.00 94.69 89 SER A N 1
ATOM 731 C CA . SER A 1 89 ? -4.597 -24.421 -14.650 1.00 94.69 89 SER A CA 1
ATOM 732 C C . SER A 1 89 ? -5.537 -25.228 -15.557 1.00 94.69 89 SER A C 1
ATOM 734 O O . SER A 1 89 ? -5.481 -26.461 -15.584 1.00 94.69 89 SER A O 1
ATOM 736 N N . PRO A 1 90 ? -6.491 -24.562 -16.238 1.00 92.31 90 PRO A N 1
ATOM 737 C CA . PRO A 1 90 ? -7.472 -25.249 -17.067 1.00 92.31 90 PRO A CA 1
ATOM 738 C C . PRO A 1 90 ? -6.826 -25.773 -18.368 1.00 92.31 90 PRO A C 1
ATOM 740 O O . PRO A 1 90 ? -6.199 -25.000 -19.098 1.00 92.31 90 PRO A O 1
ATOM 743 N N . PRO A 1 91 ? -6.974 -27.066 -18.709 1.00 91.44 91 PRO A N 1
ATOM 744 C CA . PRO A 1 91 ? -6.395 -27.621 -19.931 1.00 91.44 91 PRO A CA 1
ATOM 745 C C . PRO A 1 91 ? -7.125 -27.101 -21.176 1.00 91.44 91 PRO A C 1
ATOM 747 O O . PRO A 1 91 ? -8.353 -27.027 -21.190 1.00 91.44 91 PRO A O 1
ATOM 750 N N . ASN A 1 92 ? -6.378 -26.785 -22.240 1.00 91.31 92 ASN A N 1
ATOM 751 C CA . ASN A 1 92 ? -6.907 -26.347 -23.546 1.00 91.31 92 ASN A CA 1
ATOM 752 C C . ASN A 1 92 ? -7.880 -25.143 -23.502 1.00 91.31 92 ASN A C 1
ATOM 754 O O . ASN A 1 92 ? -8.687 -24.965 -24.412 1.00 91.31 92 ASN A O 1
ATOM 758 N N . ALA A 1 93 ? -7.824 -24.310 -22.457 1.00 92.62 93 ALA A N 1
ATOM 759 C CA . ALA A 1 93 ? -8.693 -23.136 -22.298 1.00 92.62 93 ALA A CA 1
ATOM 760 C C . ALA A 1 93 ? -8.116 -21.844 -22.919 1.00 92.62 93 ALA A C 1
ATOM 762 O O . ALA A 1 93 ? -8.676 -20.761 -22.772 1.00 92.62 93 ALA A O 1
ATOM 763 N N . CYS A 1 94 ? -6.979 -21.957 -23.599 1.00 91.62 94 CYS A N 1
ATOM 764 C CA . CYS A 1 94 ? -6.245 -20.906 -24.294 1.00 91.62 94 CYS A CA 1
ATOM 765 C C . CYS A 1 94 ? -5.584 -21.519 -25.542 1.00 91.62 94 CYS A C 1
ATOM 767 O O . CYS A 1 94 ? -5.686 -22.723 -25.773 1.00 91.62 94 CYS A O 1
ATOM 769 N N . ALA A 1 95 ? -4.867 -20.726 -26.342 1.00 90.94 95 ALA A N 1
ATOM 770 C CA . ALA A 1 95 ? -4.174 -21.197 -27.551 1.00 90.94 95 ALA A CA 1
ATOM 771 C C . ALA A 1 95 ? -2.925 -22.084 -27.276 1.00 90.94 95 ALA A C 1
ATOM 773 O O . ALA A 1 95 ? -1.964 -22.059 -28.042 1.00 90.94 95 ALA A O 1
ATOM 774 N N . ALA A 1 96 ? -2.912 -22.846 -26.176 1.00 92.12 96 ALA A N 1
ATOM 775 C CA . ALA A 1 96 ? -1.844 -23.752 -25.755 1.00 92.12 96 ALA A CA 1
ATOM 776 C C . ALA A 1 96 ? -2.415 -24.963 -24.987 1.00 92.12 96 ALA A C 1
ATOM 778 O O . ALA A 1 96 ? -3.535 -24.918 -24.482 1.00 92.12 96 ALA A O 1
ATOM 779 N N . SER A 1 97 ? -1.629 -26.039 -24.856 1.00 89.75 97 SER A N 1
ATOM 780 C CA . SER A 1 97 ? -2.030 -27.249 -24.113 1.00 89.75 97 SER A CA 1
ATOM 781 C C . SER A 1 97 ? -2.162 -27.016 -22.604 1.00 89.75 97 SER A C 1
ATOM 783 O O . SER A 1 97 ? -3.000 -27.630 -21.946 1.00 89.75 97 SER A O 1
ATOM 785 N N . THR A 1 98 ? -1.336 -26.117 -22.063 1.00 94.50 98 THR A N 1
ATOM 786 C CA . THR A 1 98 ? -1.296 -25.764 -20.641 1.00 94.50 98 THR A CA 1
ATOM 787 C C . THR A 1 98 ? -1.565 -24.274 -20.494 1.00 94.50 98 THR A C 1
ATOM 789 O O . THR A 1 98 ? -0.789 -23.447 -20.985 1.00 94.50 98 THR A O 1
ATOM 792 N N . CYS A 1 99 ? -2.647 -23.933 -19.802 1.00 96.56 99 CYS A N 1
ATOM 793 C CA . CYS A 1 99 ? -3.063 -22.557 -19.558 1.00 96.56 99 CYS A CA 1
ATOM 794 C C . CYS A 1 99 ? -2.985 -22.234 -18.070 1.00 96.56 99 CYS A C 1
ATOM 796 O O . CYS A 1 99 ? -3.005 -23.132 -17.235 1.00 96.56 99 CYS A O 1
ATOM 798 N N . ALA A 1 100 ? -2.905 -20.952 -17.745 1.00 97.44 100 ALA A N 1
ATOM 799 C CA . ALA A 1 100 ? -2.981 -20.454 -16.384 1.00 97.44 100 ALA A CA 1
ATOM 800 C C . ALA A 1 100 ? -4.009 -19.325 -16.323 1.00 97.44 100 ALA A C 1
ATOM 802 O O . ALA A 1 100 ? -4.098 -18.497 -17.235 1.00 97.44 100 ALA A O 1
ATOM 803 N N . LYS A 1 101 ? -4.768 -19.295 -15.234 1.00 97.44 101 LYS A N 1
ATOM 804 C CA . LYS A 1 101 ? -5.709 -18.232 -14.902 1.00 97.44 101 LYS A CA 1
ATOM 805 C C . LYS A 1 101 ? -5.444 -17.814 -13.468 1.00 97.44 101 LYS A C 1
ATOM 807 O O . LYS A 1 101 ? -5.604 -18.622 -12.560 1.00 97.44 101 LYS A O 1
ATOM 812 N N . ALA A 1 102 ? -5.002 -16.579 -13.260 1.00 96.69 102 ALA A N 1
ATOM 813 C CA . ALA A 1 102 ? -4.563 -16.128 -11.946 1.00 96.69 102 ALA A CA 1
ATOM 814 C C . ALA A 1 102 ? -5.028 -14.707 -11.636 1.00 96.69 102 ALA A C 1
ATOM 816 O O . ALA A 1 102 ? -5.044 -13.853 -12.520 1.00 96.69 102 ALA A O 1
ATOM 817 N N . VAL A 1 103 ? -5.347 -14.457 -10.367 1.00 97.44 103 VAL A N 1
ATOM 818 C CA . VAL A 1 103 ? -5.490 -13.107 -9.811 1.00 97.44 103 VAL A CA 1
ATOM 819 C C . VAL A 1 103 ? -4.386 -12.938 -8.779 1.00 97.44 103 VAL A C 1
ATOM 821 O O . VAL A 1 103 ? -4.472 -13.459 -7.666 1.00 97.44 103 VAL A O 1
ATOM 824 N N . LEU A 1 104 ? -3.321 -12.249 -9.171 1.00 96.88 104 LEU A N 1
ATOM 825 C CA . LEU A 1 104 ? -2.165 -11.990 -8.331 1.00 96.88 104 LEU A CA 1
ATOM 826 C C . LEU A 1 104 ? -2.298 -10.610 -7.683 1.00 96.88 104 LEU A C 1
ATOM 828 O O . LEU A 1 104 ? -2.281 -9.578 -8.352 1.00 96.88 104 LEU A O 1
ATOM 832 N N . GLY A 1 105 ? -2.381 -10.591 -6.358 1.00 95.94 105 GLY A N 1
ATOM 833 C CA . GLY A 1 105 ? -2.228 -9.404 -5.530 1.00 95.94 105 GLY A CA 1
ATOM 834 C C . GLY A 1 105 ? -0.779 -8.924 -5.536 1.00 95.94 105 GLY A C 1
ATOM 835 O O . GLY A 1 105 ? -0.028 -9.176 -4.591 1.00 95.94 105 GLY A O 1
ATOM 836 N N . VAL A 1 106 ? -0.393 -8.233 -6.609 1.00 95.31 106 VAL A N 1
ATOM 837 C CA . VAL A 1 106 ? 0.904 -7.569 -6.767 1.00 95.31 106 VAL A CA 1
ATOM 838 C C . VAL A 1 106 ? 0.694 -6.125 -7.214 1.00 95.31 106 VAL A C 1
ATOM 840 O O . VAL A 1 106 ? -0.216 -5.815 -7.980 1.00 95.31 106 VAL A O 1
ATOM 843 N N . GLY A 1 107 ? 1.525 -5.213 -6.715 1.00 91.12 107 GLY A N 1
ATOM 844 C CA . GLY A 1 107 ? 1.567 -3.851 -7.239 1.00 91.12 107 GLY A CA 1
ATOM 845 C C . GLY A 1 107 ? 2.272 -3.792 -8.594 1.00 91.12 107 GLY A C 1
ATOM 846 O O . GLY A 1 107 ? 2.984 -4.720 -8.951 1.00 91.12 107 GLY A O 1
ATOM 847 N N . THR A 1 108 ? 2.133 -2.690 -9.334 1.00 96.94 108 THR A N 1
ATOM 848 C CA . THR A 1 108 ? 2.882 -2.456 -10.583 1.00 96.94 108 THR A CA 1
ATOM 849 C C . THR A 1 108 ? 4.379 -2.256 -10.282 1.00 96.94 108 THR A C 1
ATOM 851 O O . THR A 1 108 ? 4.730 -1.188 -9.771 1.00 96.94 108 THR A O 1
ATOM 854 N N . PRO A 1 109 ? 5.291 -3.203 -10.589 1.00 97.44 109 PRO A N 1
ATOM 855 C CA . PRO A 1 109 ? 6.692 -3.138 -10.159 1.00 97.44 109 PRO A CA 1
ATOM 856 C C . PRO A 1 109 ? 7.426 -1.858 -10.531 1.00 97.44 109 PRO A C 1
ATOM 858 O O . PRO A 1 109 ? 8.116 -1.284 -9.691 1.00 97.44 109 PRO A O 1
ATOM 861 N N . ALA A 1 110 ? 7.212 -1.342 -11.741 1.00 98.00 110 ALA A N 1
ATOM 862 C CA . ALA A 1 110 ? 7.807 -0.078 -12.160 1.00 98.00 110 ALA A CA 1
ATOM 863 C C . ALA A 1 110 ? 7.434 1.088 -11.228 1.00 98.00 110 ALA A C 1
ATOM 865 O O . ALA A 1 110 ? 8.293 1.891 -10.875 1.00 98.00 110 ALA A O 1
ATOM 866 N N . LEU A 1 111 ? 6.174 1.171 -10.786 1.00 98.38 111 LEU A N 1
ATOM 867 C CA . LEU A 1 111 ? 5.721 2.227 -9.875 1.00 98.38 111 LEU A CA 1
ATOM 868 C C . LEU A 1 111 ? 6.410 2.103 -8.517 1.00 98.38 111 LEU A C 1
ATOM 870 O O . LEU A 1 111 ? 6.870 3.101 -7.967 1.00 98.38 111 LEU A O 1
ATOM 874 N N . TRP A 1 112 ? 6.511 0.880 -7.997 1.00 98.25 112 TRP A N 1
ATOM 875 C CA . TRP A 1 112 ? 7.127 0.612 -6.699 1.00 98.25 112 TRP A CA 1
ATOM 876 C C . TRP A 1 112 ? 8.619 0.933 -6.712 1.00 98.25 112 TRP A C 1
ATOM 878 O O . TRP A 1 112 ? 9.111 1.644 -5.835 1.00 98.25 112 TRP A O 1
ATOM 888 N N . TYR A 1 113 ? 9.321 0.502 -7.756 1.00 98.06 113 TYR A N 1
ATOM 889 C CA . TYR A 1 113 ? 10.757 0.723 -7.887 1.00 98.06 113 TYR A CA 1
ATOM 890 C C . TYR A 1 113 ? 11.116 2.174 -8.182 1.00 98.06 113 TYR A C 1
ATOM 892 O O . TYR A 1 113 ? 12.159 2.624 -7.722 1.00 98.06 113 TYR A O 1
ATOM 900 N N . LEU A 1 114 ? 10.266 2.931 -8.884 1.00 98.38 114 LEU A N 1
ATOM 901 C CA . LEU A 1 114 ? 10.452 4.376 -9.047 1.00 98.38 114 LEU A CA 1
ATOM 902 C C . LEU A 1 114 ? 10.125 5.144 -7.757 1.00 98.38 114 LEU A C 1
ATOM 904 O O . LEU A 1 114 ? 10.747 6.169 -7.473 1.00 98.38 114 LEU A O 1
ATOM 908 N N . ALA A 1 115 ? 9.162 4.672 -6.962 1.00 98.25 115 ALA A N 1
ATOM 909 C CA . ALA A 1 115 ? 8.782 5.335 -5.719 1.00 98.25 115 ALA A CA 1
ATOM 910 C C . ALA A 1 115 ? 9.884 5.260 -4.651 1.00 98.25 115 ALA A C 1
ATOM 912 O O . ALA A 1 115 ? 10.062 6.220 -3.907 1.00 98.25 115 ALA A O 1
ATOM 913 N N . LEU A 1 116 ? 10.659 4.172 -4.597 1.00 98.06 116 LEU A N 1
ATOM 914 C CA . LEU A 1 116 ? 11.786 4.019 -3.666 1.00 98.06 116 LEU A CA 1
ATOM 915 C C . LEU A 1 116 ? 12.809 5.177 -3.732 1.00 98.06 116 LEU A C 1
ATOM 917 O O . LEU A 1 116 ? 13.001 5.852 -2.716 1.00 98.06 116 LEU A O 1
ATOM 921 N N . PRO A 1 117 ? 13.442 5.486 -4.882 1.00 98.25 117 PRO A N 1
ATOM 922 C CA . PRO A 1 117 ? 14.337 6.631 -4.987 1.00 98.25 117 PRO A CA 1
ATOM 923 C C . PRO A 1 117 ? 13.594 7.963 -4.825 1.00 98.25 117 PRO A C 1
ATOM 925 O O . PRO A 1 117 ? 14.167 8.901 -4.274 1.00 98.25 117 PRO A O 1
ATOM 928 N N . ALA A 1 118 ? 12.320 8.067 -5.224 1.00 98.44 118 ALA A N 1
ATOM 929 C CA . ALA A 1 118 ? 11.537 9.280 -4.986 1.00 98.44 118 ALA A CA 1
ATOM 930 C C . ALA A 1 118 ? 11.349 9.564 -3.485 1.00 98.44 118 ALA A C 1
ATOM 932 O O . ALA A 1 118 ? 11.477 10.711 -3.061 1.00 98.44 118 ALA A O 1
ATOM 933 N N . LEU A 1 119 ? 11.128 8.537 -2.659 1.00 98.50 119 LEU A N 1
ATOM 934 C CA . LEU A 1 119 ? 11.079 8.683 -1.202 1.00 98.50 119 LEU A CA 1
ATOM 935 C C . LEU A 1 119 ? 12.421 9.170 -0.641 1.00 98.50 119 LEU A C 1
ATOM 937 O O . LEU A 1 119 ? 12.427 10.063 0.203 1.00 98.50 119 LEU A O 1
ATOM 941 N N . VAL A 1 120 ? 13.553 8.672 -1.152 1.00 98.50 120 VAL A N 1
ATOM 942 C CA . VAL A 1 120 ? 14.889 9.177 -0.775 1.00 98.50 120 VAL A CA 1
ATOM 943 C C . VAL A 1 120 ? 15.056 10.653 -1.155 1.00 98.50 120 VAL A C 1
ATOM 945 O O . VAL A 1 120 ? 15.523 11.449 -0.337 1.00 98.50 120 VAL A O 1
ATOM 948 N N . VAL A 1 121 ? 14.617 11.050 -2.355 1.00 98.38 121 VAL A N 1
ATOM 949 C CA . VAL A 1 121 ? 14.602 12.460 -2.784 1.00 98.38 121 VAL A CA 1
ATOM 950 C C . VAL A 1 121 ? 13.756 13.309 -1.838 1.00 98.38 121 VAL A C 1
ATOM 952 O O . VAL A 1 121 ? 14.190 14.388 -1.441 1.00 98.38 121 VAL A O 1
ATOM 955 N N . LEU A 1 122 ? 12.577 12.831 -1.434 1.00 98.62 122 LEU A N 1
ATOM 956 C CA . LEU A 1 122 ? 11.715 13.540 -0.487 1.00 98.62 122 LEU A CA 1
ATOM 957 C C . LEU A 1 122 ? 12.350 13.658 0.902 1.00 98.62 122 LEU A C 1
ATOM 959 O O . LEU A 1 122 ? 12.197 14.706 1.525 1.00 98.62 122 LEU A O 1
ATOM 963 N N . ILE A 1 123 ? 13.066 12.633 1.380 1.00 98.62 123 ILE A N 1
ATOM 964 C CA . ILE A 1 123 ? 13.813 12.691 2.649 1.00 98.62 123 ILE A CA 1
ATOM 965 C C . ILE A 1 123 ? 14.877 13.786 2.570 1.00 98.62 123 ILE A C 1
ATOM 967 O O . ILE A 1 123 ? 14.924 14.655 3.442 1.00 98.62 123 ILE A O 1
ATOM 971 N N . ALA A 1 124 ? 15.688 13.789 1.509 1.00 98.50 124 ALA A N 1
ATOM 972 C CA . ALA A 1 124 ? 16.719 14.803 1.302 1.00 98.50 124 ALA A CA 1
ATOM 973 C C . ALA A 1 124 ? 16.115 16.211 1.164 1.00 98.50 124 ALA A C 1
ATOM 975 O O . ALA A 1 124 ? 16.594 17.160 1.783 1.00 98.50 124 ALA A O 1
ATOM 976 N N . HIS A 1 125 ? 15.025 16.342 0.407 1.00 98.25 125 HIS A N 1
ATOM 977 C CA . HIS A 1 125 ? 14.309 17.601 0.227 1.00 98.25 125 HIS A CA 1
ATOM 978 C C . HIS A 1 125 ? 13.725 18.118 1.549 1.00 98.25 125 HIS A C 1
ATOM 980 O O . HIS A 1 125 ? 13.939 19.275 1.910 1.00 98.25 125 HIS A O 1
ATOM 986 N N . TYR A 1 126 ? 13.050 17.260 2.319 1.00 98.38 126 TYR A N 1
ATOM 987 C CA . TYR A 1 126 ? 12.532 17.622 3.636 1.00 98.38 126 TYR A CA 1
ATOM 988 C C . TYR A 1 126 ? 13.661 18.019 4.591 1.00 98.38 126 TYR A C 1
ATOM 990 O O . TYR A 1 126 ? 13.535 19.031 5.272 1.00 98.38 126 TYR A O 1
ATOM 998 N N . ALA A 1 127 ? 14.778 17.288 4.616 1.00 98.38 127 ALA A N 1
ATOM 999 C CA . ALA A 1 127 ? 15.924 17.627 5.457 1.00 98.38 127 ALA A CA 1
ATOM 1000 C C . ALA A 1 127 ? 16.545 18.987 5.089 1.00 98.38 127 ALA A C 1
ATOM 1002 O O . ALA A 1 127 ? 16.903 19.750 5.986 1.00 98.38 127 ALA A O 1
ATOM 1003 N N . ALA A 1 128 ? 16.630 19.306 3.794 1.00 98.06 128 ALA A N 1
ATOM 1004 C CA . ALA A 1 128 ? 17.260 20.527 3.299 1.00 98.06 128 ALA A CA 1
ATOM 1005 C C . ALA A 1 128 ? 16.397 21.785 3.485 1.00 98.06 128 ALA A C 1
ATOM 1007 O O . ALA A 1 128 ? 16.918 22.822 3.888 1.00 98.06 128 ALA A O 1
ATOM 1008 N N . VAL A 1 129 ? 15.095 21.715 3.181 1.00 97.56 129 VAL A N 1
ATOM 1009 C CA . VAL A 1 129 ? 14.231 22.915 3.130 1.00 97.56 129 VAL A CA 1
ATOM 1010 C C . VAL A 1 129 ? 12.989 22.839 4.016 1.00 97.56 129 VAL A C 1
ATOM 1012 O O . VAL A 1 129 ? 12.221 23.796 4.070 1.00 97.56 129 VAL A O 1
ATOM 1015 N N . ARG A 1 130 ? 12.778 21.720 4.722 1.00 97.19 130 ARG A N 1
ATOM 1016 C CA . ARG A 1 130 ? 11.620 21.484 5.604 1.00 97.19 130 ARG A CA 1
ATOM 1017 C C . ARG A 1 130 ? 10.261 21.698 4.919 1.00 97.19 130 ARG A C 1
ATOM 1019 O O . ARG A 1 130 ? 9.305 22.122 5.564 1.00 97.19 130 ARG A O 1
ATOM 1026 N N . ASP A 1 131 ? 10.151 21.378 3.626 1.00 97.56 131 ASP A N 1
ATOM 1027 C CA . ASP A 1 131 ? 8.882 21.492 2.897 1.00 97.56 131 ASP A CA 1
ATOM 1028 C C . ASP A 1 131 ? 7.833 20.527 3.476 1.00 97.56 131 ASP A C 1
ATOM 1030 O O . ASP A 1 131 ? 8.030 19.309 3.552 1.00 97.56 131 ASP A O 1
ATOM 1034 N N . TRP A 1 132 ? 6.694 21.085 3.888 1.00 97.56 132 TRP A N 1
ATOM 1035 C CA . TRP A 1 132 ? 5.644 20.338 4.575 1.00 97.56 132 TRP A CA 1
ATOM 1036 C C . TRP A 1 132 ? 4.999 19.259 3.698 1.00 97.56 132 TRP A C 1
ATOM 1038 O O . TRP A 1 132 ? 4.496 18.280 4.244 1.00 97.56 132 TRP A O 1
ATOM 1048 N N . ARG A 1 133 ? 5.013 19.394 2.363 1.00 97.50 133 ARG A N 1
ATOM 1049 C CA . ARG A 1 133 ? 4.412 18.419 1.439 1.00 97.50 133 ARG A CA 1
ATOM 1050 C C . ARG A 1 133 ? 5.243 17.145 1.425 1.00 97.50 133 ARG A C 1
ATOM 1052 O O . ARG A 1 133 ? 4.688 16.057 1.556 1.00 97.50 133 ARG A O 1
ATOM 1059 N N . SER A 1 134 ? 6.570 17.283 1.341 1.00 98.06 134 SER A N 1
ATOM 1060 C CA . SER A 1 134 ? 7.488 16.149 1.507 1.00 98.06 134 SER A CA 1
ATOM 1061 C C . SER A 1 134 ? 7.323 15.514 2.885 1.00 98.06 134 SER A C 1
ATOM 1063 O O . SER A 1 134 ? 7.178 14.299 2.974 1.00 98.06 134 SER A O 1
ATOM 1065 N N . GLY A 1 135 ? 7.260 16.328 3.945 1.00 98.06 135 GLY A N 1
ATOM 1066 C CA . GLY A 1 135 ? 7.037 15.837 5.307 1.00 98.06 135 GLY A CA 1
ATOM 1067 C C . GLY A 1 135 ? 5.724 15.060 5.466 1.00 98.06 135 GLY A C 1
ATOM 1068 O O . GLY A 1 135 ? 5.724 13.982 6.051 1.00 98.06 135 GLY A O 1
ATOM 1069 N N . ALA A 1 136 ? 4.619 15.560 4.907 1.00 97.88 136 ALA A N 1
ATOM 1070 C CA . ALA A 1 136 ? 3.308 14.916 4.978 1.00 97.88 136 ALA A CA 1
ATOM 1071 C C . ALA A 1 136 ? 3.276 13.571 4.236 1.00 97.88 136 ALA A C 1
ATOM 1073 O O . ALA A 1 136 ? 2.753 12.593 4.770 1.00 97.88 136 ALA A O 1
ATOM 1074 N N . VAL A 1 137 ? 3.871 13.500 3.040 1.00 98.50 137 VAL A N 1
ATOM 1075 C CA . VAL A 1 137 ? 3.971 12.250 2.268 1.00 98.50 137 VAL A CA 1
ATOM 1076 C C . VAL A 1 137 ? 4.840 11.224 2.994 1.00 98.50 137 VAL A C 1
ATOM 1078 O O . VAL A 1 137 ? 4.434 10.073 3.134 1.00 98.50 137 VAL A O 1
ATOM 1081 N N . LEU A 1 138 ? 6.000 11.638 3.514 1.00 98.56 138 LEU A N 1
ATOM 1082 C CA . LEU A 1 138 ? 6.879 10.756 4.286 1.00 98.56 138 LEU A CA 1
ATOM 1083 C C . LEU A 1 138 ? 6.207 10.256 5.566 1.00 98.56 138 LEU A C 1
ATOM 1085 O O . LEU A 1 138 ? 6.316 9.074 5.884 1.00 98.56 138 LEU A O 1
ATOM 1089 N N . LEU A 1 139 ? 5.486 11.129 6.275 1.00 97.94 139 LEU A N 1
ATOM 1090 C CA . LEU A 1 139 ? 4.735 10.759 7.471 1.00 97.94 139 LEU A CA 1
ATOM 1091 C C . LEU A 1 139 ? 3.649 9.732 7.145 1.00 97.94 139 LEU A C 1
ATOM 1093 O O . LEU A 1 139 ? 3.508 8.760 7.879 1.00 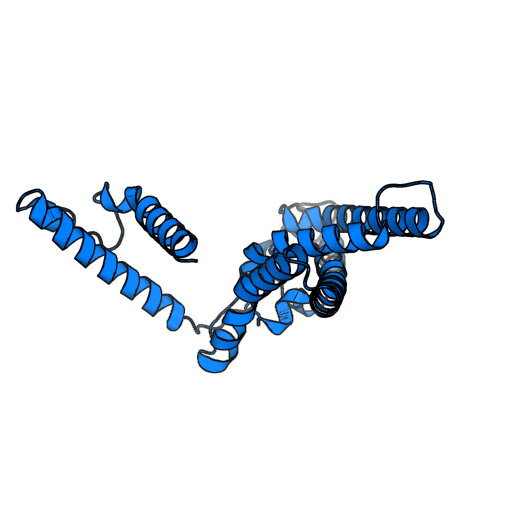97.94 139 LEU A O 1
ATOM 1097 N N . ALA A 1 140 ? 2.909 9.916 6.051 1.00 97.31 140 ALA A N 1
ATOM 1098 C CA . ALA A 1 140 ? 1.866 8.982 5.641 1.00 97.31 140 ALA A CA 1
ATOM 1099 C C . ALA A 1 140 ? 2.435 7.612 5.233 1.00 97.31 140 ALA A C 1
ATOM 1101 O O . ALA A 1 140 ? 1.938 6.585 5.695 1.00 97.31 140 ALA A O 1
ATOM 1102 N N . CYS A 1 141 ? 3.518 7.584 4.445 1.00 98.19 141 CYS A N 1
ATOM 1103 C CA . CYS A 1 141 ? 4.225 6.341 4.127 1.00 98.19 141 CYS A CA 1
ATOM 1104 C C . CYS A 1 141 ? 4.757 5.656 5.391 1.00 98.19 141 CYS A C 1
ATOM 1106 O O . CYS A 1 141 ? 4.567 4.456 5.571 1.00 98.19 141 CYS A O 1
ATOM 1108 N N . GLY A 1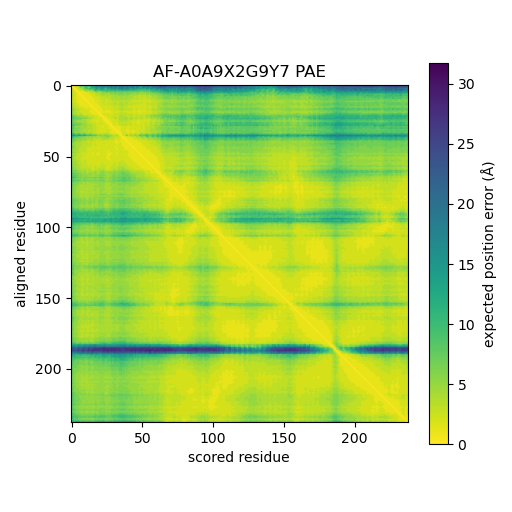 142 ? 5.386 6.420 6.289 1.00 98.12 142 GLY A N 1
ATOM 1109 C CA . GLY A 1 142 ? 5.914 5.908 7.550 1.00 98.12 142 GLY A CA 1
ATOM 1110 C C . GLY A 1 142 ? 4.818 5.342 8.451 1.00 98.12 142 GLY A C 1
ATOM 1111 O O . GLY A 1 142 ? 4.961 4.235 8.956 1.00 98.12 142 GLY A O 1
ATOM 1112 N N . ALA A 1 143 ? 3.698 6.052 8.598 1.00 96.62 143 ALA A N 1
ATOM 1113 C CA . ALA A 1 143 ? 2.557 5.610 9.395 1.00 96.62 143 ALA A CA 1
ATOM 1114 C C . ALA A 1 143 ? 1.891 4.348 8.827 1.00 96.62 143 ALA A C 1
ATOM 1116 O O . ALA A 1 143 ? 1.426 3.512 9.595 1.00 96.62 143 ALA A O 1
ATOM 1117 N N . GLY A 1 144 ? 1.857 4.194 7.501 1.00 96.50 144 GLY A N 1
ATOM 1118 C CA . GLY A 1 144 ? 1.295 3.007 6.855 1.00 96.50 144 GLY A CA 1
ATOM 1119 C C . GLY A 1 144 ? 2.244 1.806 6.781 1.00 96.50 144 GLY A C 1
ATOM 1120 O O . GLY A 1 144 ? 1.765 0.693 6.578 1.00 96.50 144 GLY A O 1
ATOM 1121 N N . TRP A 1 145 ? 3.558 2.002 6.955 1.00 97.88 145 TRP A N 1
ATOM 1122 C CA . TRP A 1 145 ? 4.567 0.951 6.766 1.00 97.88 145 TRP A CA 1
ATOM 1123 C C . TRP A 1 145 ? 5.330 0.562 8.042 1.00 97.88 145 TRP A C 1
ATOM 1125 O O . TRP A 1 145 ? 5.455 -0.623 8.345 1.00 97.88 145 TRP A O 1
ATOM 1135 N N . LEU A 1 146 ? 5.824 1.527 8.822 1.00 97.62 146 LEU A N 1
ATOM 1136 C CA . LEU A 1 146 ? 6.704 1.256 9.968 1.00 97.62 146 LEU A CA 1
ATOM 1137 C C . LEU A 1 146 ? 6.053 0.454 11.107 1.00 97.62 146 LEU A C 1
ATOM 1139 O O . LEU A 1 146 ? 6.752 -0.394 11.664 1.00 97.62 146 LEU A O 1
ATOM 1143 N N . PRO A 1 147 ? 4.761 0.633 11.459 1.00 96.00 147 PRO A N 1
ATOM 1144 C CA . PRO A 1 147 ? 4.144 -0.159 12.526 1.00 96.00 147 PRO A CA 1
ATOM 1145 C C . PRO A 1 147 ? 4.216 -1.670 12.285 1.00 96.00 147 PRO A C 1
ATOM 1147 O O . PRO A 1 147 ? 4.301 -2.445 13.231 1.00 96.00 147 PRO A O 1
ATOM 1150 N N . TRP A 1 148 ? 4.248 -2.101 11.024 1.00 96.25 148 TRP A N 1
ATOM 1151 C CA . TRP A 1 148 ? 4.326 -3.515 10.670 1.00 96.25 148 TRP A CA 1
ATOM 1152 C C . TRP A 1 148 ? 5.644 -4.174 11.077 1.00 96.25 148 TRP A C 1
ATOM 1154 O O . TRP A 1 148 ? 5.651 -5.367 11.353 1.00 96.25 148 TRP A O 1
ATOM 1164 N N . PHE A 1 149 ? 6.740 -3.416 11.199 1.00 97.12 149 PHE A N 1
ATOM 1165 C CA . PHE A 1 149 ? 8.009 -3.954 11.702 1.00 97.12 149 PHE A CA 1
ATOM 1166 C C . PHE A 1 149 ? 7.898 -4.410 13.156 1.00 97.12 149 PHE A C 1
ATOM 1168 O O . PHE A 1 149 ? 8.517 -5.403 13.525 1.00 97.12 149 PHE A O 1
ATOM 1175 N N . TYR A 1 150 ? 7.095 -3.720 13.973 1.00 95.19 150 TYR A N 1
ATOM 1176 C CA . TYR A 1 150 ? 6.822 -4.168 15.335 1.00 95.19 150 TYR A CA 1
ATOM 1177 C C . TYR A 1 150 ? 6.114 -5.525 15.318 1.00 95.19 150 TYR A C 1
ATOM 1179 O O . TYR A 1 150 ? 6.598 -6.460 15.941 1.00 95.19 150 TYR A O 1
ATOM 1187 N N . TYR A 1 151 ? 5.039 -5.665 14.538 1.00 93.44 151 TYR A N 1
ATOM 1188 C CA . TYR A 1 151 ? 4.290 -6.923 14.442 1.00 93.44 151 TYR A CA 1
ATOM 1189 C C . TYR A 1 151 ? 5.106 -8.075 13.832 1.00 93.44 151 TYR A C 1
ATOM 1191 O O . TYR A 1 151 ? 4.912 -9.225 14.215 1.00 93.44 151 TYR A O 1
ATOM 1199 N N . ALA A 1 152 ? 6.042 -7.772 12.929 1.00 94.12 152 ALA A N 1
ATOM 1200 C CA . ALA A 1 152 ? 6.990 -8.751 12.398 1.00 94.12 152 ALA A CA 1
ATOM 1201 C C . ALA A 1 152 ? 7.944 -9.272 13.483 1.00 94.12 152 ALA A C 1
ATOM 1203 O O . ALA A 1 152 ? 8.150 -10.472 13.618 1.00 94.12 152 ALA A O 1
ATOM 1204 N N . ILE A 1 153 ? 8.539 -8.360 14.260 1.00 94.62 153 ILE A N 1
ATOM 1205 C CA . ILE A 1 153 ? 9.644 -8.679 15.177 1.00 94.62 153 ILE A CA 1
ATOM 1206 C C . ILE A 1 153 ? 9.140 -9.155 16.545 1.00 94.62 153 ILE A C 1
ATOM 1208 O O . ILE A 1 153 ? 9.735 -10.056 17.130 1.00 94.62 153 ILE A O 1
ATOM 1212 N N . ALA A 1 154 ? 8.091 -8.527 17.079 1.00 92.88 154 ALA A N 1
ATOM 1213 C CA . ALA A 1 154 ? 7.582 -8.793 18.423 1.00 92.88 154 ALA A CA 1
ATOM 1214 C C . ALA A 1 154 ? 6.563 -9.938 18.448 1.00 92.88 154 ALA A C 1
ATOM 1216 O O . ALA A 1 154 ? 6.629 -10.783 19.337 1.00 92.88 154 ALA A O 1
ATOM 1217 N N . ASP A 1 155 ? 5.664 -9.973 17.461 1.00 90.00 155 ASP A N 1
ATOM 1218 C CA . ASP A 1 155 ? 4.486 -10.847 17.491 1.00 90.00 155 ASP A CA 1
ATOM 1219 C C . ASP A 1 155 ? 4.562 -11.992 16.466 1.00 90.00 155 ASP A C 1
ATOM 1221 O O . ASP A 1 155 ? 3.684 -12.849 16.450 1.00 90.00 155 ASP A O 1
ATOM 1225 N N . ASN A 1 156 ? 5.590 -12.010 15.602 1.00 90.31 156 ASN A N 1
ATOM 1226 C CA . ASN A 1 156 ? 5.750 -12.972 14.500 1.00 90.31 156 ASN A CA 1
ATOM 1227 C C . ASN A 1 156 ? 4.448 -13.166 13.697 1.00 90.31 156 ASN A C 1
ATOM 1229 O O . ASN A 1 156 ? 4.047 -14.280 13.352 1.00 90.31 156 ASN A O 1
ATOM 1233 N N . ARG A 1 157 ? 3.745 -12.053 13.472 1.00 94.38 157 ARG A N 1
ATOM 1234 C CA . ARG A 1 157 ? 2.383 -12.048 12.947 1.00 94.38 157 ARG A CA 1
ATOM 1235 C C . ARG A 1 157 ? 2.360 -12.489 11.484 1.00 94.38 157 ARG A C 1
ATOM 1237 O O . ARG A 1 157 ? 3.155 -12.016 10.675 1.00 94.38 157 ARG A O 1
ATOM 1244 N N . THR A 1 158 ? 1.357 -13.270 11.095 1.00 96.19 158 THR A N 1
ATOM 1245 C CA . THR A 1 158 ? 1.115 -13.582 9.681 1.00 96.19 158 THR A CA 1
ATOM 1246 C C . THR A 1 158 ? 0.619 -12.343 8.945 1.00 96.19 158 THR A C 1
ATOM 1248 O O . THR A 1 158 ? -0.454 -11.802 9.234 1.00 96.19 158 THR A O 1
ATOM 1251 N N . MET A 1 159 ? 1.401 -11.881 7.974 1.00 96.38 159 MET A N 1
A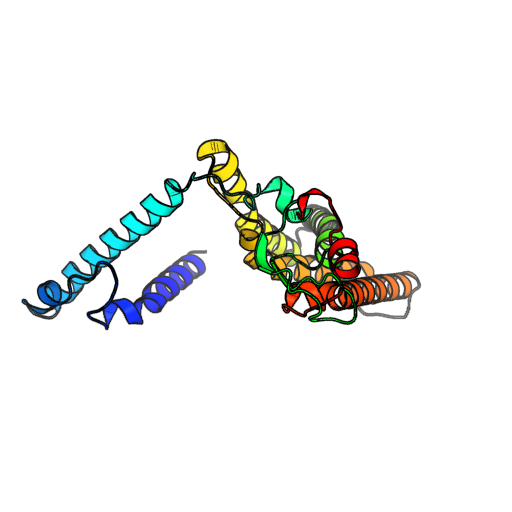TOM 1252 C CA . MET A 1 159 ? 1.137 -10.654 7.227 1.00 96.38 159 MET A CA 1
ATOM 1253 C C . MET A 1 159 ? 1.368 -10.849 5.731 1.00 96.38 159 MET A C 1
ATOM 1255 O O . MET A 1 159 ? 1.901 -11.864 5.289 1.00 96.38 159 MET A O 1
ATOM 1259 N N . TYR A 1 160 ? 0.932 -9.870 4.942 1.00 96.75 160 TYR A N 1
ATOM 1260 C CA . TYR A 1 160 ? 0.903 -9.971 3.491 1.00 96.75 160 TYR A CA 1
ATOM 1261 C C . TYR A 1 160 ? 1.197 -8.627 2.830 1.00 96.75 160 TYR A C 1
ATOM 1263 O O . TYR A 1 160 ? 0.863 -7.568 3.363 1.00 96.75 160 TYR A O 1
ATOM 1271 N N . LEU A 1 161 ? 1.705 -8.681 1.598 1.00 97.19 161 LEU A N 1
ATOM 1272 C CA . LEU A 1 161 ? 2.040 -7.508 0.787 1.00 97.19 161 LEU A CA 1
ATOM 1273 C C . LEU A 1 161 ? 0.900 -6.480 0.680 1.00 97.19 161 LEU A 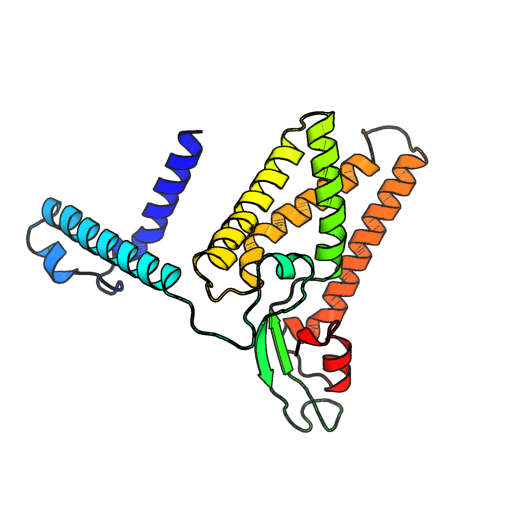C 1
ATOM 1275 O O . LEU A 1 161 ? 1.151 -5.276 0.681 1.00 97.19 161 LEU A O 1
ATOM 1279 N N . PHE A 1 162 ? -0.357 -6.922 0.580 1.00 95.62 162 PHE A N 1
ATOM 1280 C CA . PHE A 1 162 ? -1.492 -6.015 0.378 1.00 95.62 162 PHE A CA 1
ATOM 1281 C C . PHE A 1 162 ? -1.744 -5.069 1.565 1.00 95.62 162 PHE A C 1
ATOM 1283 O O . PHE A 1 162 ? -2.471 -4.089 1.412 1.00 95.62 162 PHE A O 1
ATOM 1290 N N . TYR A 1 163 ? -1.105 -5.281 2.719 1.00 96.12 163 TYR A N 1
ATOM 1291 C CA . TYR A 1 163 ? -1.105 -4.313 3.821 1.00 96.12 163 TYR A CA 1
ATOM 1292 C C . TYR A 1 163 ? -0.409 -2.990 3.472 1.00 96.12 163 TYR A C 1
ATOM 1294 O O . TYR A 1 163 ? -0.686 -1.972 4.102 1.00 96.12 163 TYR A O 1
ATOM 1302 N N . MET A 1 164 ? 0.402 -2.961 2.412 1.00 96.88 164 MET A N 1
ATOM 1303 C CA . MET A 1 164 ? 0.958 -1.730 1.841 1.00 96.88 164 MET A CA 1
ATOM 1304 C C . MET A 1 164 ? 0.023 -1.013 0.863 1.00 96.88 164 MET A C 1
ATOM 1306 O O . MET A 1 164 ? 0.352 0.084 0.414 1.00 96.88 164 MET A O 1
ATOM 1310 N N . LEU A 1 165 ? -1.148 -1.571 0.532 1.00 96.00 165 LEU A N 1
ATOM 1311 C CA . LEU A 1 165 ? -2.093 -0.931 -0.388 1.00 96.00 165 LEU A CA 1
ATOM 1312 C C . LEU A 1 165 ? -2.443 0.520 0.018 1.00 96.00 165 LEU A C 1
ATOM 1314 O O . LEU A 1 165 ? -2.393 1.390 -0.855 1.00 96.00 165 LEU A O 1
ATOM 1318 N N . PRO A 1 166 ? -2.704 0.846 1.304 1.00 96.38 166 PRO A N 1
ATOM 1319 C CA . PRO A 1 166 ? -2.972 2.226 1.722 1.00 96.38 166 PRO A CA 1
ATOM 1320 C C . PRO A 1 166 ? -1.786 3.191 1.542 1.00 96.38 166 PRO A C 1
ATOM 1322 O O . PRO A 1 166 ? -1.988 4.403 1.533 1.00 96.38 166 PRO A O 1
ATOM 1325 N N . VAL A 1 167 ? -0.557 2.681 1.394 1.00 98.12 167 VAL A N 1
ATOM 1326 C CA . VAL A 1 167 ? 0.666 3.484 1.197 1.00 98.12 167 VAL A CA 1
ATOM 1327 C C . VAL A 1 167 ? 0.841 3.907 -0.268 1.00 98.12 167 VAL A C 1
ATOM 1329 O O . VAL A 1 167 ? 1.453 4.940 -0.549 1.00 98.12 167 VAL A O 1
ATOM 1332 N N . VAL A 1 168 ? 0.254 3.169 -1.215 1.00 97.81 168 VAL A N 1
ATOM 1333 C CA . VAL A 1 168 ? 0.434 3.382 -2.663 1.00 97.81 168 VAL A CA 1
ATOM 1334 C C . VAL A 1 168 ? 0.085 4.807 -3.128 1.00 97.81 168 VAL A C 1
ATOM 1336 O O . VAL A 1 168 ? 0.887 5.387 -3.865 1.00 97.81 168 VAL A O 1
ATOM 1339 N N . PRO A 1 169 ? -1.024 5.448 -2.701 1.00 98.25 169 PRO A N 1
ATOM 1340 C CA . PRO A 1 169 ? -1.308 6.830 -3.096 1.00 98.25 169 PRO A CA 1
ATOM 1341 C C . PRO A 1 169 ? -0.201 7.814 -2.686 1.00 98.25 169 PRO A C 1
ATOM 1343 O O . PRO A 1 169 ? 0.108 8.749 -3.422 1.00 98.25 169 PRO A O 1
ATOM 1346 N N . PHE A 1 170 ? 0.450 7.586 -1.543 1.00 98.50 170 PHE A N 1
ATOM 1347 C CA . PHE A 1 170 ? 1.543 8.431 -1.060 1.00 98.50 170 PHE A CA 1
ATOM 1348 C C . PHE A 1 170 ? 2.858 8.154 -1.793 1.00 98.50 170 PHE A C 1
ATOM 1350 O O . PHE A 1 170 ? 3.623 9.084 -2.040 1.00 98.50 170 PHE A O 1
ATOM 1357 N N . MET A 1 171 ? 3.086 6.919 -2.245 1.00 98.44 171 MET A N 1
ATOM 1358 C CA . MET A 1 171 ? 4.169 6.604 -3.187 1.00 98.44 171 MET A CA 1
ATOM 1359 C C . MET A 1 171 ? 3.989 7.352 -4.516 1.00 98.44 171 MET A C 1
ATOM 1361 O O . MET A 1 171 ? 4.951 7.906 -5.050 1.00 98.44 171 MET A O 1
ATOM 1365 N N . VAL A 1 172 ? 2.753 7.447 -5.018 1.00 98.44 172 VAL A N 1
ATOM 1366 C CA . VAL A 1 172 ? 2.434 8.260 -6.204 1.00 98.44 172 VAL A CA 1
ATOM 1367 C C . VAL A 1 172 ? 2.680 9.745 -5.934 1.00 98.44 172 VAL A C 1
ATOM 1369 O O . VAL A 1 172 ? 3.308 10.415 -6.750 1.00 98.44 172 VAL A O 1
ATOM 1372 N N . LEU A 1 173 ? 2.269 10.272 -4.776 1.00 98.62 173 LEU A N 1
ATOM 1373 C CA . LEU A 1 173 ? 2.572 11.660 -4.405 1.00 98.62 173 LEU A CA 1
ATOM 1374 C C . LEU A 1 173 ? 4.081 11.919 -4.284 1.00 98.62 173 LEU A C 1
ATOM 1376 O O . LEU A 1 173 ? 4.540 12.990 -4.683 1.00 98.62 173 LEU A O 1
ATOM 1380 N N . ALA A 1 174 ? 4.864 10.952 -3.798 1.00 98.56 174 ALA A N 1
ATOM 1381 C CA . ALA A 1 174 ? 6.320 11.054 -3.766 1.00 98.56 174 ALA A CA 1
ATOM 1382 C C . ALA A 1 174 ? 6.901 11.203 -5.180 1.00 98.56 174 ALA A C 1
ATOM 1384 O O . ALA A 1 174 ? 7.717 12.095 -5.414 1.00 98.56 174 ALA A O 1
ATOM 1385 N N . LEU A 1 175 ? 6.424 10.399 -6.136 1.00 98.38 175 LEU A N 1
ATOM 1386 C CA . LEU A 1 175 ? 6.794 10.515 -7.550 1.00 98.38 175 LEU A CA 1
ATOM 1387 C C . LEU A 1 175 ? 6.410 11.878 -8.137 1.00 98.38 175 LEU A C 1
ATOM 1389 O O . LEU A 1 175 ? 7.229 12.512 -8.799 1.00 98.38 175 LEU A O 1
ATOM 1393 N N . VAL A 1 176 ? 5.192 12.352 -7.867 1.00 97.75 176 VAL A N 1
ATOM 1394 C CA . VAL A 1 176 ? 4.695 13.646 -8.363 1.00 97.75 176 VA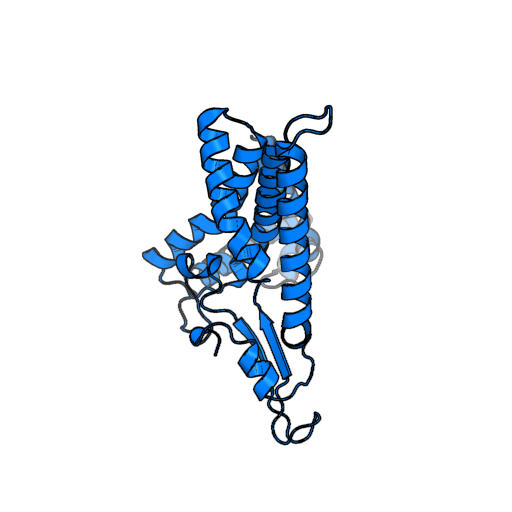L A CA 1
ATOM 1395 C C . VAL A 1 176 ? 5.528 14.807 -7.818 1.00 97.75 176 VAL A C 1
ATOM 1397 O O . VAL A 1 176 ? 5.916 15.696 -8.577 1.00 97.75 176 VAL A O 1
ATOM 1400 N N . ILE A 1 177 ? 5.852 14.799 -6.523 1.00 97.56 177 ILE A N 1
ATOM 1401 C CA . ILE A 1 177 ? 6.702 15.828 -5.914 1.00 97.56 177 ILE A CA 1
ATOM 1402 C C . ILE A 1 177 ? 8.116 15.759 -6.501 1.00 97.56 177 ILE A C 1
ATOM 1404 O O . ILE A 1 177 ? 8.648 16.792 -6.906 1.00 97.56 177 ILE A O 1
ATOM 1408 N N . ALA A 1 178 ? 8.710 14.566 -6.615 1.00 97.44 178 ALA A N 1
ATOM 1409 C CA . ALA A 1 178 ? 10.034 14.396 -7.213 1.00 97.44 178 ALA A CA 1
ATOM 1410 C C . ALA A 1 178 ? 10.080 14.896 -8.671 1.00 97.44 178 ALA A C 1
ATOM 1412 O O . ALA A 1 178 ? 11.011 15.610 -9.051 1.00 97.44 178 ALA A O 1
ATOM 1413 N N . ALA A 1 179 ? 9.045 14.609 -9.467 1.00 95.81 179 ALA A N 1
ATOM 1414 C CA . ALA A 1 179 ? 8.901 15.136 -10.823 1.00 95.81 179 ALA A CA 1
ATOM 1415 C C . ALA A 1 179 ? 8.788 16.672 -10.835 1.00 95.81 179 ALA A C 1
ATOM 1417 O O . ALA A 1 179 ? 9.452 17.334 -11.633 1.00 95.81 179 ALA A O 1
ATOM 1418 N N . GLY A 1 180 ? 8.014 17.258 -9.915 1.00 94.69 180 GLY A N 1
ATOM 1419 C CA . GLY A 1 180 ? 7.921 18.711 -9.748 1.00 94.69 180 GLY A CA 1
ATOM 1420 C C . GLY A 1 180 ? 9.268 19.367 -9.417 1.00 94.69 180 GLY A C 1
ATOM 1421 O O . GLY A 1 180 ? 9.618 20.395 -10.000 1.00 94.69 180 GLY A O 1
ATOM 1422 N N . LEU A 1 181 ? 10.067 18.744 -8.546 1.00 93.88 181 LEU A N 1
ATOM 1423 C CA . LEU A 1 181 ? 11.420 19.208 -8.206 1.00 93.88 181 LEU A CA 1
ATOM 1424 C C . LEU A 1 181 ? 12.388 19.120 -9.398 1.00 93.88 181 LEU A C 1
ATOM 1426 O O . LEU A 1 181 ? 13.238 20.002 -9.581 1.00 93.88 181 LEU A O 1
ATOM 1430 N N . ALA A 1 182 ? 12.253 18.084 -10.230 1.00 91.94 182 ALA A N 1
ATOM 1431 C CA . ALA A 1 182 ? 13.043 17.929 -11.449 1.00 91.94 182 ALA A CA 1
ATOM 1432 C C . ALA A 1 182 ? 12.703 19.010 -12.491 1.00 91.94 182 ALA A C 1
ATOM 1434 O O . ALA A 1 182 ? 13.612 19.613 -13.068 1.00 91.94 182 ALA A O 1
ATOM 1435 N N . LEU A 1 183 ? 11.410 19.299 -12.679 1.00 90.75 183 LEU A N 1
ATOM 1436 C CA . LEU A 1 183 ? 10.903 20.333 -13.590 1.00 90.75 183 LEU A CA 1
ATOM 1437 C C . LEU A 1 183 ? 11.303 21.754 -13.164 1.00 90.75 183 LEU A C 1
ATOM 1439 O O . LEU A 1 183 ? 11.602 22.588 -14.022 1.00 90.75 183 LEU A O 1
ATOM 1443 N N . GLY A 1 184 ? 11.336 22.016 -11.855 1.00 85.00 184 GLY A N 1
ATOM 1444 C CA . GLY A 1 184 ? 11.649 23.325 -11.284 1.00 85.00 184 GLY A CA 1
ATOM 1445 C C . GLY A 1 184 ? 10.501 24.349 -11.386 1.00 85.00 184 GLY A C 1
ATOM 1446 O O . GLY A 1 184 ? 9.421 24.035 -11.892 1.00 85.00 184 GLY A O 1
ATOM 1447 N N . PRO A 1 185 ? 10.712 25.584 -10.886 1.00 80.06 185 PRO A N 1
ATOM 1448 C CA . PRO A 1 185 ? 9.704 26.649 -10.897 1.00 80.06 185 PRO A CA 1
ATOM 1449 C C . PRO A 1 185 ? 9.182 26.981 -12.308 1.00 80.06 185 PRO A C 1
ATOM 1451 O O . PRO A 1 185 ? 9.870 26.779 -13.311 1.00 80.06 185 PRO A O 1
ATOM 1454 N N . GLY A 1 186 ? 7.952 27.501 -12.397 1.00 69.75 186 GLY A N 1
ATOM 1455 C CA . GLY A 1 186 ? 7.373 27.993 -13.654 1.00 69.75 186 GLY A CA 1
ATOM 1456 C C . GLY A 1 186 ? 8.228 29.103 -14.281 1.00 69.75 186 GLY A C 1
ATOM 1457 O O . GLY A 1 186 ? 8.653 30.013 -13.578 1.00 69.75 186 GLY A O 1
ATOM 1458 N N . GLY A 1 187 ? 8.501 29.019 -15.586 1.00 68.94 187 GLY A N 1
ATOM 1459 C CA . GLY A 1 187 ? 9.391 29.944 -16.297 1.00 68.94 187 GLY A CA 1
ATOM 1460 C C . GLY A 1 187 ? 9.871 29.390 -17.642 1.00 68.94 187 GLY A C 1
ATOM 1461 O O . GLY A 1 187 ? 9.465 28.296 -18.038 1.00 68.94 187 GLY A O 1
ATOM 1462 N N . THR A 1 188 ? 10.706 30.164 -18.343 1.00 66.19 188 THR A N 1
ATOM 1463 C CA . THR A 1 188 ? 11.218 29.889 -19.699 1.00 66.19 188 THR A CA 1
ATOM 1464 C C . THR A 1 188 ? 11.792 28.477 -19.862 1.00 66.19 188 THR A C 1
ATOM 1466 O O . THR A 1 188 ? 12.308 27.869 -18.922 1.00 66.19 188 THR A O 1
ATOM 1469 N N . ALA A 1 189 ? 11.695 27.938 -21.083 1.00 76.50 189 ALA A N 1
ATOM 1470 C CA . ALA A 1 189 ? 12.260 26.637 -21.420 1.00 76.50 189 ALA A CA 1
ATOM 1471 C C . ALA A 1 189 ? 13.755 26.595 -21.058 1.00 76.50 189 ALA A C 1
ATOM 1473 O O . ALA A 1 189 ? 14.538 27.429 -21.504 1.00 76.50 189 ALA A O 1
ATOM 1474 N N . SER A 1 190 ? 14.140 25.617 -20.238 1.00 85.88 190 SER A N 1
ATOM 1475 C CA . SER A 1 190 ? 15.529 25.349 -19.871 1.00 85.88 190 SER A CA 1
ATOM 1476 C C . SER A 1 190 ? 15.843 23.880 -20.111 1.00 85.88 190 SER A C 1
ATOM 1478 O O . SER A 1 190 ? 14.958 23.027 -20.014 1.00 85.88 190 SER A O 1
ATOM 1480 N N . ILE A 1 191 ? 17.113 23.566 -20.376 1.00 88.31 191 ILE A N 1
ATOM 1481 C CA . ILE A 1 191 ? 17.560 22.184 -20.588 1.00 88.31 191 ILE A CA 1
ATOM 1482 C C . ILE A 1 191 ? 17.194 21.276 -19.404 1.00 88.31 191 ILE A C 1
ATOM 1484 O O . ILE A 1 191 ? 16.708 20.167 -19.604 1.00 88.31 191 ILE A O 1
ATOM 1488 N N . ARG A 1 192 ? 17.321 21.784 -18.169 1.00 87.75 192 ARG A N 1
ATOM 1489 C CA . ARG A 1 192 ? 16.920 21.073 -16.949 1.00 87.75 192 ARG A CA 1
ATOM 1490 C C . ARG A 1 192 ? 15.431 20.727 -16.966 1.00 87.75 192 ARG A C 1
ATOM 1492 O O . ARG A 1 192 ? 15.079 19.588 -16.679 1.00 87.75 192 ARG A O 1
ATOM 1499 N N . ARG A 1 193 ? 14.567 21.686 -17.315 1.00 90.12 193 ARG A N 1
ATOM 1500 C CA . ARG A 1 193 ? 13.114 21.474 -17.376 1.00 90.12 193 ARG A CA 1
ATOM 1501 C C . ARG A 1 193 ? 12.746 20.457 -18.455 1.00 90.12 193 ARG A C 1
ATOM 1503 O O . ARG A 1 193 ? 11.918 19.590 -18.195 1.00 90.12 193 ARG A O 1
ATOM 1510 N N . THR A 1 194 ? 13.374 20.529 -19.628 1.00 91.38 194 THR A N 1
ATOM 1511 C CA . THR A 1 194 ? 13.158 19.561 -20.715 1.00 91.38 194 THR A CA 1
ATOM 1512 C C . THR A 1 194 ? 13.557 18.150 -20.290 1.00 91.38 194 THR A C 1
ATOM 1514 O O . THR A 1 194 ? 12.773 17.221 -20.465 1.00 91.38 194 THR A O 1
ATOM 1517 N N . ILE A 1 195 ? 14.730 17.990 -19.668 1.00 91.88 195 ILE A N 1
ATOM 1518 C CA . ILE A 1 195 ? 15.182 16.696 -19.136 1.00 91.88 195 ILE A CA 1
ATOM 1519 C C . ILE A 1 195 ? 14.222 16.201 -18.047 1.00 91.88 195 ILE A C 1
ATOM 1521 O O . ILE A 1 195 ? 13.796 15.052 -18.093 1.00 91.88 195 ILE A O 1
ATOM 1525 N N . GLY A 1 196 ? 13.826 17.062 -17.105 1.00 92.62 196 GLY A N 1
ATOM 1526 C CA . GLY A 1 196 ? 12.879 16.709 -16.044 1.00 92.62 196 GLY A CA 1
ATOM 1527 C C . GLY A 1 196 ? 11.524 16.245 -16.587 1.00 92.62 196 GLY A C 1
ATOM 1528 O O . GLY A 1 196 ? 10.995 15.231 -16.134 1.00 92.62 196 GLY A O 1
ATOM 1529 N N . ALA A 1 197 ? 10.995 16.934 -17.602 1.00 93.75 197 ALA A N 1
ATOM 1530 C CA . ALA A 1 197 ? 9.756 16.552 -18.275 1.00 93.75 197 ALA A CA 1
ATOM 1531 C C . ALA A 1 197 ? 9.895 15.218 -19.018 1.00 93.75 197 ALA A C 1
ATOM 1533 O O . ALA A 1 197 ? 9.018 14.364 -18.903 1.00 93.75 197 ALA A O 1
ATOM 1534 N N . ALA A 1 198 ? 11.005 15.018 -19.734 1.00 95.06 198 ALA A N 1
ATOM 1535 C CA . ALA A 1 198 ? 11.279 13.773 -20.440 1.00 95.06 198 ALA A CA 1
ATOM 1536 C C . ALA A 1 198 ? 11.398 12.587 -19.471 1.00 95.06 198 ALA A C 1
ATOM 1538 O O . ALA A 1 198 ? 10.793 11.547 -19.713 1.00 95.06 198 ALA A O 1
ATOM 1539 N N . VAL A 1 199 ? 12.103 12.753 -18.346 1.00 94.69 199 VAL A N 1
ATOM 1540 C CA . VAL A 1 199 ? 12.244 11.717 -17.309 1.00 94.69 199 VAL A CA 1
ATOM 1541 C C . VAL A 1 199 ? 10.896 11.392 -16.665 1.00 94.69 199 VAL A C 1
ATOM 1543 O O . VAL A 1 199 ? 10.546 10.218 -16.554 1.00 94.69 199 VAL A O 1
ATOM 1546 N N . ALA A 1 200 ? 10.110 12.403 -16.282 1.00 96.00 200 ALA A N 1
ATOM 1547 C CA . ALA A 1 200 ? 8.789 12.187 -15.690 1.00 96.00 200 ALA A CA 1
ATOM 1548 C C . ALA A 1 200 ? 7.818 11.507 -16.674 1.00 96.00 200 ALA A C 1
ATOM 1550 O O . ALA A 1 200 ? 7.100 10.574 -16.302 1.00 96.00 200 ALA A O 1
ATOM 1551 N N . GLY A 1 201 ? 7.828 11.936 -17.941 1.00 97.12 201 GLY A N 1
ATOM 1552 C CA . GLY A 1 201 ? 7.023 11.340 -19.007 1.00 97.12 201 GLY A CA 1
ATOM 1553 C C . GLY A 1 201 ? 7.424 9.894 -19.297 1.00 97.12 201 GLY A C 1
ATOM 1554 O O . GLY A 1 201 ? 6.567 9.013 -19.303 1.00 97.12 201 GLY A O 1
ATOM 1555 N N . ALA A 1 202 ? 8.723 9.626 -19.453 1.00 97.56 202 ALA A N 1
ATOM 1556 C CA . ALA A 1 202 ? 9.245 8.278 -19.659 1.00 97.56 202 ALA A CA 1
ATOM 1557 C C . ALA A 1 202 ? 8.920 7.357 -18.476 1.00 97.56 202 ALA A C 1
ATOM 1559 O O . ALA A 1 202 ? 8.429 6.251 -18.686 1.00 97.56 202 ALA A O 1
ATOM 1560 N N . GLY A 1 203 ? 9.109 7.822 -17.236 1.00 97.62 203 GLY A N 1
ATOM 1561 C CA . GLY A 1 203 ? 8.740 7.066 -16.037 1.00 97.62 203 GLY A CA 1
ATOM 1562 C C . GLY A 1 203 ? 7.251 6.715 -16.003 1.00 97.62 203 GLY A C 1
ATOM 1563 O O . GLY A 1 203 ? 6.893 5.568 -15.748 1.00 97.62 203 GLY A O 1
ATOM 1564 N N . THR A 1 204 ? 6.383 7.670 -16.348 1.00 97.88 204 THR A N 1
ATOM 1565 C CA . THR A 1 204 ? 4.932 7.438 -16.443 1.00 97.88 204 THR A CA 1
ATOM 1566 C C . THR A 1 204 ? 4.599 6.393 -17.510 1.00 97.88 204 THR A C 1
ATOM 1568 O O . THR A 1 204 ? 3.834 5.467 -17.243 1.00 97.88 204 THR A O 1
ATOM 1571 N N . LEU A 1 205 ? 5.205 6.485 -18.698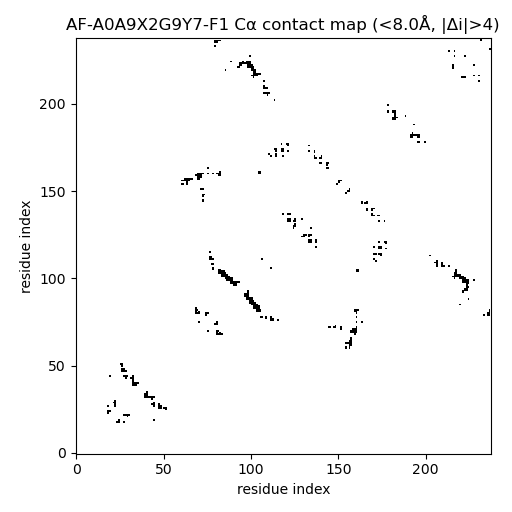 1.00 98.50 205 LEU A N 1
ATOM 1572 C CA . LEU A 1 205 ? 5.008 5.505 -19.771 1.00 98.50 205 LEU A CA 1
ATOM 1573 C C . LEU A 1 205 ? 5.482 4.105 -19.366 1.00 98.50 205 LEU A C 1
ATOM 1575 O O . LEU A 1 205 ? 4.770 3.136 -19.615 1.00 98.50 205 LEU A O 1
ATOM 1579 N N . ILE A 1 206 ? 6.632 3.990 -18.695 1.00 98.50 206 ILE A N 1
ATOM 1580 C CA . ILE A 1 206 ? 7.142 2.708 -18.188 1.00 98.50 206 ILE A CA 1
ATOM 1581 C C . ILE A 1 206 ? 6.142 2.082 -17.209 1.00 98.50 206 ILE A C 1
ATOM 1583 O O . ILE A 1 206 ? 5.866 0.886 -17.304 1.00 98.50 206 ILE A O 1
ATOM 1587 N N . VAL A 1 207 ? 5.559 2.873 -16.302 1.00 98.44 207 VAL A N 1
ATOM 1588 C CA . VAL A 1 207 ? 4.531 2.388 -15.365 1.00 98.44 207 VAL A CA 1
ATOM 1589 C C . VAL A 1 207 ? 3.291 1.888 -16.104 1.00 98.44 207 VAL A C 1
ATOM 1591 O O . VAL A 1 207 ? 2.806 0.801 -15.795 1.00 98.44 207 VAL A O 1
ATOM 1594 N N . LEU A 1 208 ? 2.799 2.639 -17.093 1.00 98.38 208 LEU A N 1
ATOM 1595 C CA . LEU A 1 208 ? 1.623 2.251 -17.878 1.00 98.38 208 LEU A CA 1
ATOM 1596 C C . LEU A 1 208 ? 1.864 0.966 -18.680 1.00 98.38 208 LEU A C 1
ATOM 1598 O O . LEU A 1 208 ? 1.025 0.068 -18.661 1.00 98.38 208 LEU A O 1
ATOM 1602 N N . VAL A 1 209 ? 3.023 0.845 -19.332 1.00 98.56 209 VAL A N 1
ATOM 1603 C CA . VAL A 1 209 ? 3.403 -0.360 -20.086 1.00 98.56 209 VAL A CA 1
ATOM 1604 C C . VAL A 1 209 ? 3.563 -1.560 -19.155 1.00 98.56 209 VAL A C 1
ATOM 1606 O O . VAL A 1 209 ? 3.089 -2.648 -19.472 1.00 98.56 209 VAL A O 1
ATOM 1609 N N . ASN A 1 210 ? 4.190 -1.378 -17.991 1.00 98.12 210 ASN A N 1
ATOM 1610 C CA . ASN A 1 210 ? 4.367 -2.451 -17.019 1.00 98.12 210 ASN A CA 1
ATOM 1611 C C . ASN A 1 210 ? 3.029 -2.921 -16.424 1.00 98.12 210 ASN A C 1
ATOM 1613 O O . ASN A 1 210 ? 2.825 -4.125 -16.288 1.00 98.12 210 ASN A O 1
ATOM 1617 N N . PHE A 1 211 ? 2.104 -1.998 -16.140 1.00 97.94 211 PHE A N 1
ATOM 1618 C CA . PHE A 1 211 ? 0.739 -2.336 -15.729 1.00 97.94 211 PHE A CA 1
ATOM 1619 C C . PHE A 1 211 ? -0.005 -3.105 -16.824 1.00 97.94 211 PHE A C 1
ATOM 1621 O O . PHE A 1 211 ? -0.557 -4.167 -16.554 1.00 97.94 211 PHE A O 1
ATOM 1628 N N . TRP A 1 212 ? 0.025 -2.608 -18.065 1.00 98.00 212 TRP A N 1
ATOM 1629 C CA . TRP A 1 212 ? -0.608 -3.277 -19.203 1.00 98.00 212 TRP A CA 1
ATOM 1630 C C . TRP A 1 212 ? -0.056 -4.692 -19.416 1.00 98.00 212 TRP A C 1
ATOM 1632 O O . TRP A 1 212 ? -0.822 -5.636 -19.580 1.00 98.00 212 TRP A O 1
ATOM 1642 N N . TRP A 1 213 ? 1.265 -4.864 -19.338 1.00 98.00 213 TRP A N 1
ATOM 1643 C CA . TRP A 1 213 ? 1.897 -6.173 -19.487 1.00 98.00 213 TRP A CA 1
ATOM 1644 C C . TRP A 1 213 ? 1.480 -7.155 -18.380 1.00 98.00 213 TRP A C 1
ATOM 1646 O O . TRP A 1 213 ? 1.266 -8.334 -18.665 1.00 98.00 213 TRP A O 1
ATOM 1656 N N . LEU A 1 214 ? 1.306 -6.680 -17.141 1.00 97.56 214 LEU A N 1
ATOM 1657 C CA . LEU A 1 214 ? 0.825 -7.489 -16.013 1.00 97.56 214 LEU A CA 1
ATOM 1658 C C . LEU A 1 214 ? -0.692 -7.705 -16.003 1.00 97.56 214 LEU A C 1
ATOM 1660 O O . LEU A 1 214 ? -1.141 -8.628 -15.330 1.00 97.56 214 LEU A O 1
ATOM 1664 N N . HIS A 1 215 ? -1.472 -6.916 -16.746 1.00 97.50 215 HIS A N 1
ATOM 1665 C CA . HIS A 1 215 ? -2.937 -6.936 -16.708 1.00 97.50 215 HIS A CA 1
ATOM 1666 C C . HIS A 1 215 ? -3.554 -8.345 -16.699 1.00 97.50 215 HIS A C 1
ATOM 1668 O O . HIS A 1 215 ? -4.363 -8.589 -15.804 1.00 97.50 215 HIS A O 1
ATOM 1674 N N . PRO A 1 216 ? -3.136 -9.306 -17.555 1.00 97.44 216 PRO A N 1
ATOM 1675 C CA . PRO A 1 216 ? -3.762 -10.628 -17.586 1.00 97.44 216 PRO A CA 1
ATOM 1676 C C . PRO A 1 216 ? -3.734 -11.374 -16.244 1.00 97.44 216 PRO A C 1
ATOM 1678 O O . PRO A 1 216 ? -4.681 -12.077 -15.901 1.00 97.44 216 PRO A O 1
ATOM 1681 N N . ILE A 1 217 ? -2.663 -11.195 -15.459 1.00 97.25 217 ILE A N 1
ATOM 1682 C CA . ILE A 1 217 ? -2.510 -11.840 -14.145 1.00 97.25 217 ILE A CA 1
ATOM 1683 C C . ILE A 1 217 ? -3.108 -11.015 -12.997 1.00 97.25 217 ILE A C 1
ATOM 1685 O O . ILE A 1 217 ? -3.142 -11.484 -11.864 1.00 97.25 217 ILE A O 1
ATOM 1689 N N . LEU A 1 218 ? -3.554 -9.786 -13.269 1.00 96.50 218 LEU A N 1
ATOM 1690 C CA . LEU A 1 218 ? -4.274 -8.932 -12.320 1.00 96.50 218 LEU A CA 1
ATOM 1691 C C . LEU A 1 218 ? -5.795 -9.078 -12.485 1.00 96.50 218 LEU A C 1
ATOM 1693 O O . LEU A 1 218 ? -6.532 -8.928 -11.513 1.00 96.50 218 LEU A O 1
ATOM 1697 N N . SER A 1 219 ? -6.259 -9.368 -13.704 1.00 96.50 219 SER A N 1
ATOM 1698 C CA . SER A 1 219 ? -7.677 -9.447 -14.078 1.00 96.50 219 SER A CA 1
ATOM 1699 C C . SER A 1 219 ? -8.248 -10.870 -14.097 1.00 96.50 219 SER A C 1
ATOM 1701 O O . SER A 1 219 ? -9.465 -11.029 -14.191 1.00 96.50 219 SER A O 1
ATOM 1703 N N . GLY A 1 220 ? -7.411 -11.910 -13.995 1.00 96.62 220 GLY A N 1
ATOM 1704 C CA . GLY A 1 220 ? -7.874 -13.297 -14.087 1.00 96.62 220 GLY A CA 1
ATOM 1705 C C . GLY A 1 220 ? -8.144 -13.757 -15.519 1.00 96.62 220 GLY A C 1
ATOM 1706 O O . GLY A 1 220 ? -9.018 -14.600 -15.738 1.00 96.62 220 GLY A O 1
ATOM 1707 N N . GLU A 1 221 ? -7.420 -13.215 -16.498 1.00 96.94 221 GLU A N 1
ATOM 1708 C CA . GLU A 1 221 ? -7.464 -13.709 -17.873 1.00 96.94 221 GLU A CA 1
ATOM 1709 C C . GLU A 1 221 ? -6.820 -15.094 -17.980 1.00 96.94 221 GLU A C 1
ATOM 1711 O O . GLU A 1 221 ? -5.902 -15.448 -17.239 1.00 96.94 221 GLU A O 1
ATOM 1716 N N . THR A 1 222 ? -7.318 -15.898 -18.919 1.00 97.56 222 THR A N 1
ATOM 1717 C CA . THR A 1 222 ? -6.761 -17.226 -19.196 1.00 97.56 222 THR A CA 1
ATOM 1718 C C . THR A 1 222 ? -5.736 -17.109 -20.316 1.00 97.56 222 THR A C 1
ATOM 1720 O O . THR A 1 222 ? -6.090 -16.814 -21.456 1.00 97.56 222 THR A O 1
ATOM 1723 N N . ILE A 1 223 ? -4.466 -17.340 -19.988 1.00 97.62 223 ILE A N 1
ATOM 1724 C CA . ILE A 1 223 ? -3.326 -17.192 -20.904 1.00 97.62 223 ILE A CA 1
ATOM 1725 C C . ILE A 1 223 ? -2.501 -18.484 -20.958 1.00 97.62 223 ILE A C 1
ATOM 1727 O O . ILE A 1 223 ? -2.609 -19.317 -20.052 1.00 97.62 223 ILE A O 1
ATOM 1731 N N . PRO A 1 224 ? -1.656 -18.687 -21.986 1.00 97.75 224 PRO A N 1
ATOM 1732 C CA . PRO A 1 224 ? -0.692 -19.783 -21.984 1.00 97.75 224 PRO A CA 1
ATOM 1733 C C . PRO A 1 224 ? 0.170 -19.771 -20.717 1.00 97.75 224 PRO A C 1
ATOM 1735 O O . PRO A 1 224 ? 0.641 -18.718 -20.284 1.00 97.75 224 PRO A O 1
ATOM 1738 N N . HIS A 1 225 ? 0.440 -20.941 -20.136 1.00 96.50 225 HIS A N 1
ATOM 1739 C CA . HIS A 1 225 ? 1.232 -21.041 -18.903 1.00 96.50 225 HIS A CA 1
ATOM 1740 C C . HIS A 1 225 ? 2.620 -20.390 -19.040 1.00 96.50 225 HIS A C 1
ATOM 1742 O O . HIS A 1 225 ? 3.115 -19.766 -18.105 1.00 96.50 225 HIS A O 1
ATOM 1748 N N . ALA A 1 226 ? 3.242 -20.487 -20.220 1.00 95.75 226 ALA A N 1
ATOM 1749 C CA . ALA A 1 226 ? 4.518 -19.830 -20.503 1.00 95.75 226 ALA A CA 1
ATOM 1750 C C . ALA A 1 226 ? 4.434 -18.296 -20.376 1.00 95.75 226 ALA A C 1
ATOM 1752 O O . ALA A 1 226 ? 5.361 -17.669 -19.866 1.00 95.75 226 ALA A O 1
ATOM 1753 N N . GLU A 1 227 ? 3.316 -17.692 -20.786 1.00 96.81 227 GLU A N 1
ATOM 1754 C CA . GLU A 1 227 ? 3.089 -16.253 -20.647 1.00 96.81 227 GLU A CA 1
ATOM 1755 C C . GLU A 1 227 ? 2.855 -15.839 -19.196 1.00 96.81 227 GLU A C 1
ATOM 1757 O O . GLU A 1 227 ? 3.339 -14.787 -18.770 1.00 96.81 227 GLU A O 1
ATOM 1762 N N . TRP A 1 228 ? 2.137 -16.660 -18.428 1.00 97.12 228 TRP A N 1
ATOM 1763 C CA . TRP A 1 228 ? 2.000 -16.457 -16.989 1.00 97.12 228 TRP A CA 1
ATOM 1764 C C . TRP A 1 228 ? 3.367 -16.528 -16.296 1.00 97.12 228 TRP A C 1
ATOM 1766 O O . TRP A 1 228 ? 3.728 -15.610 -15.560 1.00 97.12 228 TRP A O 1
ATOM 1776 N N . TRP A 1 229 ? 4.173 -17.549 -16.602 1.00 96.31 229 TRP A N 1
ATOM 1777 C CA . TRP A 1 229 ? 5.508 -17.716 -16.023 1.00 96.31 229 TRP A CA 1
ATOM 1778 C C . TRP A 1 229 ? 6.445 -16.554 -16.369 1.00 96.31 229 TRP A C 1
ATOM 1780 O O . TRP A 1 229 ? 7.177 -16.077 -15.507 1.00 96.31 229 TRP A O 1
ATOM 1790 N N . ALA A 1 230 ? 6.378 -16.031 -17.598 1.00 96.75 230 ALA A N 1
ATOM 1791 C CA . ALA A 1 230 ? 7.156 -14.860 -18.006 1.00 96.75 230 ALA A CA 1
ATOM 1792 C C . ALA A 1 230 ? 6.859 -13.607 -17.160 1.00 96.75 230 ALA A C 1
ATOM 1794 O O . ALA A 1 230 ? 7.696 -12.709 -17.094 1.00 96.75 230 ALA A O 1
ATOM 1795 N N . ARG A 1 231 ? 5.691 -13.549 -16.505 1.00 96.88 231 ARG A N 1
ATOM 1796 C CA . ARG A 1 231 ? 5.277 -12.456 -15.610 1.00 96.88 231 ARG A CA 1
ATOM 1797 C C . ARG A 1 231 ? 5.694 -12.654 -14.160 1.00 96.88 231 ARG A C 1
ATOM 1799 O O . ARG A 1 231 ? 5.597 -11.710 -13.378 1.00 96.88 231 ARG A O 1
ATOM 1806 N N . MET A 1 232 ? 6.188 -13.836 -13.799 1.00 96.69 232 MET A N 1
ATOM 1807 C CA . MET A 1 232 ? 6.759 -14.103 -12.482 1.00 96.69 232 MET A CA 1
ATOM 1808 C C . MET A 1 232 ? 8.182 -13.543 -12.437 1.00 96.69 232 MET A C 1
ATOM 1810 O O . MET A 1 232 ? 9.160 -14.234 -12.715 1.00 96.69 232 MET A O 1
ATOM 1814 N N . LEU A 1 233 ? 8.296 -12.247 -12.126 1.00 94.31 233 LEU A N 1
ATOM 1815 C CA . LEU A 1 233 ? 9.569 -11.515 -12.185 1.00 94.31 233 LEU A CA 1
ATOM 1816 C C . LEU A 1 233 ? 10.617 -12.025 -11.187 1.00 94.31 233 LEU A C 1
ATOM 1818 O O . LEU A 1 233 ? 11.814 -11.814 -11.377 1.00 94.31 233 LEU A O 1
ATOM 1822 N N . MET A 1 234 ? 10.177 -12.691 -10.121 1.00 93.88 234 MET A N 1
ATOM 1823 C CA . MET A 1 234 ? 11.035 -13.341 -9.138 1.00 93.88 234 MET A CA 1
ATOM 1824 C C . MET A 1 234 ? 10.537 -14.758 -8.886 1.00 93.88 234 MET A C 1
ATOM 1826 O O . MET A 1 234 ? 9.337 -15.018 -8.901 1.00 93.88 234 MET A O 1
ATOM 1830 N N . ARG A 1 235 ? 11.461 -15.672 -8.565 1.00 91.56 235 ARG A N 1
ATOM 1831 C CA . ARG A 1 235 ? 11.109 -17.059 -8.217 1.00 91.56 235 ARG A CA 1
ATOM 1832 C C . ARG A 1 235 ? 10.181 -17.152 -7.006 1.00 91.56 235 ARG A C 1
ATOM 1834 O O . ARG A 1 235 ? 9.406 -18.085 -6.924 1.00 91.56 235 ARG A O 1
ATOM 1841 N N . SER A 1 236 ? 10.258 -16.190 -6.091 1.00 92.75 236 SER A N 1
ATOM 1842 C CA . SER A 1 236 ? 9.446 -16.119 -4.873 1.00 92.75 236 SER A CA 1
ATOM 1843 C C . SER A 1 236 ? 7.991 -15.690 -5.097 1.00 92.75 236 SER A C 1
ATOM 1845 O O . SER A 1 236 ? 7.261 -15.556 -4.114 1.00 92.75 236 SER A O 1
ATOM 1847 N N . TRP A 1 237 ? 7.586 -15.430 -6.347 1.00 94.06 237 TRP A N 1
ATOM 1848 C CA . TRP A 1 237 ? 6.199 -15.121 -6.725 1.00 94.06 237 TRP A CA 1
ATOM 1849 C C . TRP A 1 237 ? 5.330 -16.364 -6.925 1.00 94.06 237 TRP A C 1
ATOM 1851 O O . TRP A 1 237 ? 4.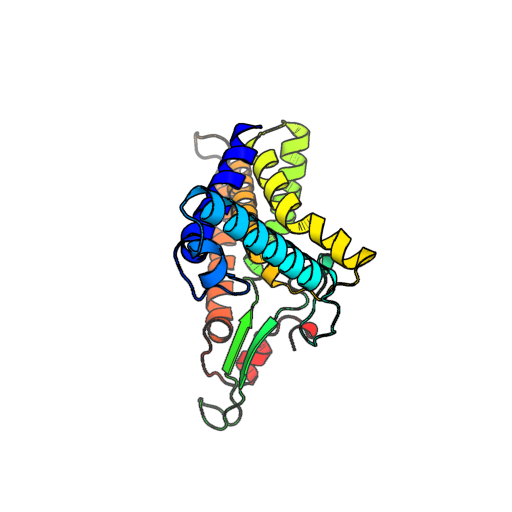119 -16.227 -7.084 1.00 94.06 237 TRP A O 1
ATOM 1861 N N . VAL A 1 238 ? 5.954 -17.543 -6.917 1.00 88.38 238 VAL A N 1
ATOM 1862 C CA . VAL A 1 238 ? 5.326 -18.858 -7.054 1.00 88.38 238 VAL A CA 1
ATOM 1863 C C . VAL A 1 238 ? 5.633 -19.690 -5.815 1.00 88.38 238 VAL A C 1
ATOM 1865 O O . VAL A 1 238 ? 6.708 -19.466 -5.204 1.00 88.38 238 VAL A O 1
#

Nearest PDB structures (foldseek):
  6p2r-assembly1_A  TM=7.576E-01  e=2.188E-06  Saccharomyces cerevisiae W303

Mean predicted aligned error: 5.0 Å

Foldseek 3Di:
DVVVVVVVVVVVVVVCVVVLVDQPHVQHPQVQLPPPDDVSVVVSRVVSVVVVVVVVVVCQLQAQDDDLQFDALVCQLQQQGWDWPDWDWDAPPEPDRTKIFTAIRTDLNLLSVLLVVLLVVLVVVCVPPVDVLSVVLNVQLCVQRVVRVCCVPPRVHGHHSCSCVSNSVSSVSSLVVSLDVQLDDDDDDDPSNVVSVVVSVVSVVSSVVSCVLCVRNNPRHMGHVVSVVVNCPHPNHD

InterPro domains:
  IPR027005 O-mannosyl-transferase-like [PTHR10050] (46-237)
  IPR032421 Protein O-mannosyl-transferase, C-terminal four TM domain [PF16192] (46-237)

Radius of gyration: 23.69 Å; Cα contacts (8 Å, |Δi|>4): 282; chains: 1; bounding box: 53×58×57 Å

Secondary structure (DSSP, 8-state):
-HHHHHHHHHHHHHHTHHHHT-TTSTT--HHHHTTTHHHHHHHHHHHHHHHHHHHHHHHHHT-----TT---TTTGGGT-S-EEEEEE--EEEESEEEEEEEEEE---HHHHHHHHHHHHHHHHHHHHH--HHHHHHHHHHHHHHTHHHHHHHTS-----GGGGGGGHHHHHHHHHHHHHHHH-SS-S--HHHHHHHHHHHHHHHHHHHHHHHHHHHHHT-EEEHHHHHHT--SGGG-

pLDDT: mean 94.5, std 5.4, range [58.5, 98.62]

Organism: NCBI:txid1188745

Sequence (238 aa):
MVAFALVAAVVYVLSWTGWFLRAEGWGRNWERATQAGPGFFVVDSLRSWLAYQAQVLGFHTGLDTPHDYMSEPWQWPFLQRPVAFHYESPPNACAASTCAKAVLGVGTPALWYLALPALVVLIAHYAAVRDWRSGAVLLACGAGWLPWFYYAIADNRTMYLFYMLPVVPFMVLALVIAAGLALGPGGTASIRRTIGAAVAGAGTLIVLVNFWWLHPILSGETIPHAEWWARMLMRSWV

Solvent-accessible surface area (backbone atoms only — not comparable to full-atom values): 12880 Å² total; per-residue (Å²): 112,69,65,61,56,50,52,50,52,51,52,53,55,57,69,41,44,70,48,78,75,39,62,84,33,85,68,50,59,43,74,66,20,66,71,64,51,72,70,43,25,54,56,46,47,49,52,31,48,52,54,42,52,52,49,54,50,52,50,69,71,64,38,48,69,87,55,93,49,50,38,53,67,88,39,40,72,71,61,48,34,36,33,76,79,40,79,48,68,50,70,61,69,30,104,34,73,52,17,32,28,26,26,42,55,62,77,52,64,55,51,42,60,53,20,54,60,20,46,54,50,34,52,53,47,25,73,74,69,62,43,63,68,41,45,51,37,52,48,49,36,42,69,53,47,55,64,47,50,52,39,49,72,77,55,55,41,59,39,44,43,70,68,46,56,84,26,47,67,35,40,52,48,30,39,53,51,46,36,49,63,45,35,50,78,92,73,79,93,43,72,59,32,54,51,23,48,50,50,44,50,49,53,51,50,49,32,52,52,49,39,60,72,46,38,48,42,57,72,46,41,66,36,36,36,70,61,53,55,71,65,49,87,45,79,58,60,104